Protein AF-A0A202DGW4-F1 (afdb_monomer_lite)

Sequence (295 aa):
MRSFLTKYISTAVLGILGIIMIVPKVAAHFHPLPPLKTYSKPAPVEQPRYQPSATRSQRTASARANQTDAPAEKPQRKLKPAKPKVFCGVVKFKETSIYNRAGKHLETVQPGAIVDIKSELKSKGRELSLCKITKLDGTTIDPVLIKTSAIQKIPGTLDEKTPEERKMMRKMGSIMAKIDTLEKNAYEQSLKTNPHSEEYLKAKRKHKAYWRKVYDLRGKRDSATGDAQMQYEDELRSMKGEDIEIGRAFDQATRKFEEWNKINGPEQSAEMASLKKELAELSYNLMYKKAINEG

Secondary structure (DSSP, 8-state):
-HHHHHHHHHHHHHHHHHHHHHTTSGGGGS-PPPP------PPP-----------------------------------PPPPP--EEEEE-STTEEEE-TT--EEEEEPTT-EEEEEEEEEETTEEEEEEEEE-TTS-EEEEEEEEGGGEEEEES-STTS-HHHHHHHHHHHHHHHHHHHHHHHHHHHHHHH-TTHHHHHHHHHHHHHHHHHHHHHHHHHHH--THHHHHHHHHHHHTTTHHHHHHHHHHHHHHHHHHHHHHHSPPPPHHHHHHHHHHHHHHHHHHHHHHHH--

pLDDT: mean 79.94, std 23.11, range [30.62, 98.25]

Radius of gyration: 29.16 Å; chains: 1; bounding box: 78×78×65 Å

Foldseek 3Di:
DVVVVVVVVVVVVVVVVVVVVPPCVVCVVDPPDPPDPPPDDPDPPDDDDDDDDDDDDDDDDDDDDDDDDDPPDDPPPPDDPDDPWWKKWWFAAQFWWKADPVRHTDGGAGFLWIWGFPDWDDDPNFIKTFTWTQGPVRDIDPGIITGPVRIDIATDGPVPDDPVLSVLRSVLSVLSHVLVVLVVVLVVVLCVPQPLNVLLVVLVVVLVVLVVLLVVLVVQLVPDDDPSVVVSVVVNVVCVPVNVVSVVSNVVSVCSSVVCCVPPGPDDPPSSVVSVVSSVVSVCCRHPVVVVVVD

Structure (mmCIF, N/CA/C/O backbone):
data_AF-A0A202DGW4-F1
#
_entry.id   AF-A0A202DGW4-F1
#
loop_
_atom_site.group_PDB
_atom_site.id
_atom_site.type_symbol
_atom_site.label_atom_id
_atom_site.label_alt_id
_atom_site.label_comp_id
_atom_site.label_asym_id
_atom_site.label_entity_id
_atom_site.label_seq_id
_atom_site.pdbx_PDB_ins_code
_atom_site.Cartn_x
_atom_site.Cartn_y
_atom_site.Cartn_z
_atom_site.occupancy
_atom_site.B_iso_or_equiv
_atom_site.auth_seq_id
_atom_site.auth_comp_id
_atom_site.auth_asym_id
_atom_site.auth_atom_id
_atom_site.pdbx_PDB_model_num
ATOM 1 N N . MET A 1 1 ? 22.468 34.114 32.632 1.00 51.06 1 MET A N 1
ATOM 2 C CA . MET A 1 1 ? 22.925 33.224 31.532 1.00 51.06 1 MET A CA 1
ATOM 3 C C . MET A 1 1 ? 22.460 31.766 31.644 1.00 51.06 1 MET A C 1
ATOM 5 O O . MET A 1 1 ? 22.286 31.141 30.609 1.00 51.06 1 MET A O 1
ATOM 9 N N . ARG A 1 2 ? 22.189 31.206 32.838 1.00 48.25 2 ARG A N 1
ATOM 10 C CA . ARG A 1 2 ? 21.764 29.793 32.979 1.00 48.25 2 ARG A CA 1
ATOM 11 C C . ARG A 1 2 ? 20.351 29.450 32.462 1.00 48.25 2 ARG A C 1
ATOM 13 O O . ARG A 1 2 ? 20.103 28.285 32.200 1.00 48.25 2 ARG A O 1
ATOM 20 N N . SER A 1 3 ? 19.451 30.420 32.260 1.00 52.56 3 SER A N 1
ATOM 21 C CA . SER A 1 3 ? 18.082 30.157 31.763 1.00 52.56 3 SER A CA 1
ATOM 22 C C . SER A 1 3 ? 17.948 30.116 30.234 1.00 52.56 3 SER A C 1
ATOM 24 O O . SER A 1 3 ? 16.945 29.624 29.722 1.00 52.56 3 SER A O 1
ATOM 26 N N . PHE A 1 4 ? 18.948 30.611 29.496 1.00 49.16 4 PHE A N 1
ATOM 27 C CA . PHE A 1 4 ? 18.938 30.587 28.030 1.00 49.16 4 PHE A CA 1
ATOM 28 C C . PHE A 1 4 ? 19.342 29.215 27.480 1.00 49.16 4 PHE A C 1
ATOM 30 O O . PHE A 1 4 ? 18.747 28.740 26.515 1.00 49.16 4 PHE A O 1
ATOM 37 N N . LEU A 1 5 ? 20.286 28.538 28.141 1.00 50.47 5 LEU A N 1
ATOM 38 C CA . LEU A 1 5 ? 20.786 27.233 27.706 1.00 50.47 5 LEU A CA 1
ATOM 39 C C . LEU A 1 5 ? 19.708 26.138 27.808 1.00 50.47 5 LEU A C 1
ATOM 41 O O . LEU A 1 5 ? 19.579 25.306 26.916 1.00 50.47 5 LEU A O 1
ATOM 45 N N . THR A 1 6 ? 18.868 26.179 28.845 1.00 55.78 6 THR A N 1
ATOM 46 C CA . THR A 1 6 ? 17.797 25.190 29.060 1.00 55.78 6 THR A CA 1
ATOM 47 C C . THR A 1 6 ? 16.672 25.308 28.034 1.00 55.78 6 THR A C 1
ATOM 49 O O . THR A 1 6 ? 16.121 24.295 27.607 1.00 55.78 6 THR A O 1
ATOM 52 N N . LYS A 1 7 ? 16.351 26.531 27.588 1.00 56.28 7 LYS A N 1
ATOM 53 C CA . LYS A 1 7 ? 15.353 26.743 26.529 1.00 56.28 7 LYS A CA 1
ATOM 54 C C . LYS A 1 7 ? 15.865 26.279 25.163 1.00 56.28 7 LYS A C 1
ATOM 56 O O . LYS A 1 7 ? 15.087 25.705 24.411 1.00 56.28 7 LYS A O 1
ATOM 61 N N . TYR A 1 8 ? 17.158 26.455 24.882 1.00 57.09 8 TYR A N 1
ATOM 62 C CA . TYR A 1 8 ? 17.761 26.068 23.601 1.00 57.09 8 TYR A CA 1
ATOM 63 C C . TYR A 1 8 ? 17.941 24.548 23.451 1.00 57.09 8 TYR A C 1
ATOM 65 O O . TYR A 1 8 ? 17.747 23.998 22.370 1.00 57.09 8 TYR A O 1
ATOM 73 N N . ILE A 1 9 ? 18.258 23.844 24.544 1.00 59.53 9 ILE A N 1
ATOM 74 C CA . ILE A 1 9 ? 18.381 22.378 24.525 1.00 59.53 9 ILE A CA 1
ATOM 75 C C . ILE A 1 9 ? 17.000 21.717 24.359 1.00 59.53 9 ILE A C 1
ATOM 77 O O . ILE A 1 9 ? 16.873 20.744 23.620 1.00 59.53 9 ILE A O 1
ATOM 81 N N . SER A 1 10 ? 15.945 22.273 24.969 1.00 51.69 10 SER A N 1
ATOM 82 C CA . SER A 1 10 ? 14.579 21.738 24.846 1.00 51.69 10 SER A CA 1
ATOM 83 C C . SER A 1 10 ? 14.034 21.818 23.410 1.00 51.69 10 SER A C 1
ATOM 85 O O . SER A 1 10 ? 13.474 20.847 22.897 1.00 51.69 10 SER A O 1
ATOM 87 N N . THR A 1 11 ? 14.261 22.934 22.708 1.00 54.03 11 THR A N 1
ATOM 88 C CA . THR A 1 11 ? 13.821 23.094 21.312 1.00 54.03 11 THR A CA 1
ATOM 89 C C . THR A 1 11 ? 14.651 22.266 20.328 1.00 54.03 11 THR A C 1
ATOM 91 O O . THR A 1 11 ? 14.088 21.708 19.386 1.00 54.03 11 THR A O 1
ATOM 94 N N . ALA A 1 12 ? 15.958 22.104 20.561 1.00 50.22 12 ALA A N 1
ATOM 95 C CA . ALA A 1 12 ? 16.819 21.285 19.706 1.00 50.22 12 ALA A CA 1
ATOM 96 C C . ALA A 1 12 ? 16.485 19.780 19.783 1.00 50.22 12 ALA A C 1
ATOM 98 O O . ALA A 1 12 ? 16.467 19.098 18.758 1.00 50.22 12 ALA A O 1
ATOM 99 N N . VAL A 1 13 ? 16.156 19.258 20.971 1.00 51.81 13 VAL A N 1
ATOM 100 C CA . VAL A 1 13 ? 15.806 17.835 21.147 1.00 51.81 13 VAL A CA 1
ATOM 101 C C . VAL A 1 13 ? 14.443 17.504 20.523 1.00 51.81 13 VAL A C 1
ATOM 103 O O . VAL A 1 13 ? 14.297 16.455 19.893 1.00 51.81 13 VAL A O 1
ATOM 106 N N . LEU A 1 14 ? 13.466 18.415 20.606 1.00 46.78 14 LEU A N 1
ATOM 107 C CA . LEU A 1 14 ? 12.166 18.246 19.941 1.00 46.78 14 LEU A CA 1
ATOM 108 C C . LEU A 1 14 ? 12.272 18.325 18.407 1.00 46.78 14 LEU A C 1
ATOM 110 O O . LEU A 1 14 ? 11.589 17.572 17.712 1.00 46.78 14 LEU A O 1
ATOM 114 N N . GLY A 1 15 ? 13.167 19.162 17.870 1.00 39.03 15 GLY A N 1
ATOM 115 C CA . GLY A 1 15 ? 13.419 19.249 16.426 1.00 39.03 15 GLY A CA 1
ATOM 116 C C . GLY A 1 15 ? 14.062 17.986 15.837 1.00 39.03 15 GLY A C 1
ATOM 117 O O . GLY A 1 15 ? 13.654 17.519 14.773 1.00 39.03 15 GLY A O 1
ATOM 118 N N . ILE A 1 16 ? 15.019 17.376 16.545 1.00 44.97 16 ILE A N 1
ATOM 119 C CA . ILE A 1 16 ? 15.740 16.183 16.064 1.00 44.97 16 ILE A CA 1
ATOM 120 C C . ILE A 1 16 ? 14.853 14.924 16.107 1.00 44.97 16 ILE A C 1
ATOM 122 O O . ILE A 1 16 ? 14.887 14.114 15.178 1.00 44.97 16 ILE A O 1
ATOM 126 N N . LEU A 1 17 ? 13.986 14.781 17.118 1.00 42.34 17 LEU A N 1
ATOM 127 C CA . LEU A 1 17 ? 13.005 13.685 17.180 1.00 42.34 17 LEU A CA 1
ATOM 128 C C . LEU A 1 17 ? 11.931 13.779 16.081 1.00 42.34 17 LEU A C 1
ATOM 130 O O . LEU A 1 17 ? 11.477 12.748 15.580 1.00 42.34 17 LEU A O 1
ATOM 134 N N . GLY A 1 18 ? 11.570 14.994 15.652 1.00 42.09 18 GLY A N 1
ATOM 135 C CA . GLY A 1 18 ? 10.661 15.211 14.522 1.00 42.09 18 GLY A CA 1
ATOM 136 C C . GLY A 1 18 ? 11.252 14.779 13.175 1.00 42.09 18 GLY A C 1
ATOM 137 O O . GLY A 1 18 ? 10.556 14.174 12.361 1.00 42.09 18 GLY A O 1
ATOM 138 N N . ILE A 1 19 ? 12.550 15.012 12.953 1.00 44.81 19 ILE A N 1
ATOM 139 C CA . ILE A 1 19 ? 13.220 14.695 11.679 1.00 44.81 19 ILE A CA 1
ATOM 140 C C . ILE A 1 19 ? 13.434 13.180 11.509 1.00 44.81 19 ILE A C 1
ATOM 142 O O . ILE A 1 19 ? 13.249 12.657 10.410 1.00 44.81 19 ILE A O 1
ATOM 146 N N . ILE A 1 20 ? 13.724 12.437 12.583 1.00 46.03 20 ILE A N 1
ATOM 147 C CA . ILE A 1 20 ? 13.952 10.978 12.509 1.00 46.03 20 ILE A CA 1
ATOM 148 C C . ILE A 1 20 ? 12.650 10.197 12.216 1.00 46.03 20 ILE A C 1
ATOM 150 O O . ILE A 1 20 ? 12.690 9.126 11.611 1.00 46.03 20 ILE A O 1
ATOM 154 N N . MET A 1 21 ? 11.476 10.743 12.552 1.00 45.25 21 MET A N 1
ATOM 155 C CA . MET A 1 21 ? 10.178 10.082 12.330 1.00 45.25 21 MET A CA 1
ATOM 156 C C . MET A 1 21 ? 9.566 10.317 10.935 1.00 45.25 21 MET A C 1
ATOM 158 O O . MET A 1 21 ? 8.645 9.592 10.549 1.00 45.25 21 MET A O 1
ATOM 162 N N . ILE A 1 22 ? 10.042 11.306 10.166 1.00 43.69 22 ILE A N 1
ATOM 163 C CA . ILE A 1 22 ? 9.430 11.686 8.874 1.00 43.69 22 ILE A CA 1
ATOM 164 C C . ILE A 1 22 ? 10.107 10.989 7.677 1.00 43.69 22 ILE A C 1
ATOM 166 O O . ILE A 1 22 ? 9.465 10.769 6.649 1.00 43.69 22 ILE A O 1
ATOM 170 N N . VAL A 1 23 ? 11.358 10.537 7.809 1.00 41.16 23 VAL A N 1
ATOM 171 C CA . VAL A 1 23 ? 12.140 10.017 6.671 1.00 41.16 23 VAL A CA 1
ATOM 172 C C . VAL A 1 23 ? 11.712 8.630 6.126 1.00 41.16 23 VAL A C 1
ATOM 174 O O . VAL A 1 23 ? 11.899 8.425 4.928 1.00 41.16 23 VAL A O 1
ATOM 177 N N . PRO A 1 24 ? 11.058 7.682 6.842 1.00 42.09 24 PRO A N 1
ATOM 178 C CA . PRO A 1 24 ? 10.733 6.392 6.220 1.00 42.09 24 PRO A CA 1
ATOM 179 C C . PRO A 1 24 ? 9.339 6.286 5.573 1.00 42.09 24 PRO A C 1
ATOM 181 O O . PRO A 1 24 ? 9.069 5.282 4.914 1.00 42.09 24 PRO A O 1
ATOM 184 N N . LYS A 1 25 ? 8.420 7.255 5.716 1.00 41.50 25 LYS A N 1
ATOM 185 C CA . LYS A 1 25 ? 7.020 7.027 5.285 1.00 41.50 25 LYS A CA 1
ATOM 186 C C . LYS A 1 25 ? 6.713 7.294 3.813 1.00 41.50 25 LYS A C 1
ATOM 188 O O . LYS A 1 25 ? 5.807 6.651 3.290 1.00 41.50 25 LYS A O 1
ATOM 193 N N . VAL A 1 26 ? 7.492 8.108 3.101 1.00 41.72 26 VAL A N 1
ATOM 194 C CA . VAL A 1 26 ? 7.320 8.230 1.636 1.00 41.72 26 VAL A CA 1
ATOM 195 C C . VAL A 1 26 ? 7.797 6.955 0.916 1.00 41.72 26 VAL A C 1
ATOM 197 O O . VAL A 1 26 ? 7.251 6.586 -0.122 1.00 41.72 26 VAL A O 1
ATOM 200 N N . ALA A 1 27 ? 8.702 6.180 1.531 1.00 37.78 27 ALA A N 1
ATOM 201 C CA . ALA A 1 27 ? 9.099 4.858 1.043 1.00 37.78 27 ALA A CA 1
ATOM 202 C C . ALA A 1 27 ? 8.004 3.780 1.210 1.00 37.78 27 ALA A C 1
ATOM 204 O O . ALA A 1 27 ? 8.068 2.747 0.553 1.00 37.78 27 ALA A O 1
ATOM 205 N N . ALA A 1 28 ? 6.960 4.004 2.022 1.00 39.22 28 ALA A N 1
ATOM 206 C CA . ALA A 1 28 ? 5.910 3.009 2.284 1.00 39.22 28 ALA A CA 1
ATOM 207 C C . ALA A 1 28 ? 4.855 2.880 1.161 1.00 39.22 28 ALA A C 1
ATOM 209 O O . ALA A 1 28 ? 4.035 1.959 1.181 1.00 39.22 28 ALA A O 1
ATOM 210 N N . HIS A 1 29 ? 4.873 3.766 0.160 1.00 37.81 29 HIS A N 1
ATOM 211 C CA . HIS A 1 29 ? 4.130 3.586 -1.098 1.00 37.81 29 HIS A CA 1
ATOM 212 C C . HIS A 1 29 ? 4.972 2.980 -2.222 1.00 37.81 29 HIS A C 1
ATOM 214 O O . HIS A 1 29 ? 4.462 2.712 -3.313 1.00 37.81 29 HIS A O 1
ATOM 220 N N . PHE A 1 30 ? 6.240 2.695 -1.945 1.00 39.94 30 PHE A N 1
ATOM 221 C CA . PHE A 1 30 ? 7.073 1.880 -2.800 1.00 39.94 30 PHE A CA 1
ATOM 222 C C . PHE A 1 30 ? 7.051 0.465 -2.240 1.00 39.94 30 PHE A C 1
ATOM 224 O O . PHE A 1 30 ? 7.462 0.215 -1.113 1.00 39.94 30 PHE A O 1
ATOM 231 N N . HIS A 1 31 ? 6.565 -0.490 -3.029 1.00 36.75 31 HIS A N 1
ATOM 232 C CA . HIS A 1 31 ? 7.002 -1.861 -2.815 1.00 36.75 31 HIS A CA 1
ATOM 233 C C . HIS A 1 31 ? 8.527 -1.834 -2.975 1.00 36.75 31 HIS A C 1
ATOM 235 O O . HIS A 1 31 ? 8.970 -1.501 -4.080 1.00 36.75 31 HIS A O 1
ATOM 241 N N . PRO A 1 32 ? 9.335 -2.112 -1.929 1.00 34.78 32 PRO A N 1
ATOM 242 C CA . PRO A 1 32 ? 10.752 -2.321 -2.150 1.00 34.78 32 PRO A CA 1
ATOM 243 C C . PRO A 1 32 ? 10.839 -3.444 -3.178 1.00 34.78 32 PRO A C 1
ATOM 245 O O . PRO A 1 32 ? 10.283 -4.529 -2.975 1.00 34.78 32 PRO A O 1
ATOM 248 N N . LEU A 1 33 ? 11.442 -3.146 -4.331 1.00 42.12 33 LEU A N 1
ATOM 249 C CA . LEU A 1 33 ? 11.778 -4.185 -5.290 1.00 42.12 33 LEU A CA 1
ATOM 250 C C . LEU A 1 33 ? 12.571 -5.236 -4.500 1.00 42.12 33 LEU A C 1
ATOM 252 O O . LEU A 1 33 ? 13.417 -4.848 -3.685 1.00 42.12 33 LEU A O 1
ATOM 256 N N . PRO A 1 34 ? 12.273 -6.539 -4.653 1.00 35.16 34 PRO A N 1
ATOM 257 C CA . PRO A 1 34 ? 13.043 -7.562 -3.964 1.00 35.16 34 PRO A CA 1
ATOM 258 C C . PRO A 1 34 ? 14.525 -7.296 -4.248 1.00 35.16 34 PRO A C 1
ATOM 260 O O . PRO A 1 34 ? 14.850 -6.998 -5.405 1.00 35.16 34 PRO A O 1
ATOM 263 N N . PRO A 1 35 ? 15.406 -7.347 -3.229 1.00 34.00 35 PRO A N 1
ATOM 264 C CA . PRO A 1 35 ? 16.821 -7.104 -3.441 1.00 34.00 35 PRO A CA 1
ATOM 265 C C . PRO A 1 35 ? 17.271 -8.003 -4.586 1.00 34.00 35 PRO A C 1
ATOM 267 O O . PRO A 1 35 ? 17.038 -9.217 -4.563 1.00 34.00 35 PRO A O 1
ATOM 270 N N . LEU A 1 36 ? 17.844 -7.394 -5.628 1.00 34.78 36 LEU A N 1
ATOM 271 C CA . LEU A 1 36 ? 18.515 -8.150 -6.671 1.00 34.78 36 LEU A CA 1
ATOM 272 C C . LEU A 1 36 ? 19.534 -9.012 -5.935 1.00 34.78 36 LEU A C 1
ATOM 274 O O . LEU A 1 36 ? 20.433 -8.474 -5.290 1.00 34.78 36 LEU A O 1
ATOM 278 N N . LYS A 1 37 ? 19.359 -10.339 -5.974 1.00 31.06 37 LYS A N 1
ATOM 279 C CA . LYS A 1 37 ? 20.429 -11.253 -5.586 1.00 31.06 37 LYS A CA 1
ATOM 280 C C . LYS A 1 37 ? 21.632 -10.804 -6.401 1.00 31.06 37 LYS A C 1
ATOM 282 O O . LYS A 1 37 ? 21.600 -10.886 -7.629 1.00 31.06 37 LYS A O 1
ATOM 287 N N . THR A 1 38 ? 22.629 -10.243 -5.730 1.00 30.62 38 THR A N 1
ATOM 288 C CA . THR A 1 38 ? 23.927 -9.989 -6.327 1.00 30.62 38 THR A CA 1
ATOM 289 C C . THR A 1 38 ? 24.394 -11.346 -6.824 1.00 30.62 38 THR A C 1
ATOM 291 O O . THR A 1 38 ? 24.672 -12.249 -6.039 1.00 30.62 38 THR A O 1
ATOM 294 N N . TYR A 1 39 ? 24.353 -11.541 -8.141 1.00 33.56 39 TYR A N 1
ATOM 295 C CA . TYR A 1 39 ? 24.979 -12.697 -8.752 1.00 33.56 39 TYR A CA 1
ATOM 296 C C . TYR A 1 39 ? 26.462 -12.561 -8.428 1.00 33.56 39 TYR A C 1
ATOM 298 O O . TYR A 1 39 ? 27.146 -11.699 -8.984 1.00 33.56 39 TYR A O 1
ATOM 306 N N . SER A 1 40 ? 26.936 -13.358 -7.466 1.00 32.25 40 SER A N 1
ATOM 307 C CA . SER A 1 40 ? 28.360 -13.588 -7.278 1.00 32.25 40 SER A CA 1
ATOM 308 C C . SER A 1 40 ? 28.924 -13.956 -8.639 1.00 32.25 40 SER A C 1
ATOM 310 O O . SER A 1 40 ? 28.449 -14.892 -9.284 1.00 32.25 40 SER A O 1
ATOM 312 N N . LYS A 1 41 ? 29.881 -13.147 -9.089 1.00 34.19 41 LYS A N 1
ATOM 313 C CA . LYS A 1 41 ? 30.663 -13.345 -10.305 1.00 34.19 41 LYS A CA 1
ATOM 314 C C . LYS A 1 41 ? 31.065 -14.830 -10.358 1.00 34.19 41 LYS A C 1
ATOM 316 O O . LYS A 1 41 ? 31.761 -15.258 -9.435 1.00 34.19 41 LYS A O 1
ATOM 321 N N . PRO A 1 42 ? 30.600 -15.634 -11.333 1.00 37.28 42 PRO A N 1
ATOM 322 C CA . PRO A 1 42 ? 31.090 -16.997 -11.450 1.00 37.28 42 PRO A CA 1
ATOM 323 C C . PRO A 1 42 ? 32.605 -16.919 -11.641 1.00 37.28 42 PRO A C 1
ATOM 325 O O . PRO A 1 42 ? 33.100 -16.080 -12.401 1.00 37.28 42 PRO A O 1
ATOM 328 N N . ALA A 1 43 ? 33.329 -17.731 -10.870 1.00 41.25 43 ALA A N 1
ATOM 329 C CA . ALA A 1 43 ? 34.767 -17.878 -11.019 1.00 41.25 43 ALA A CA 1
ATOM 330 C C . ALA A 1 43 ? 35.091 -18.190 -12.493 1.00 41.25 43 ALA A C 1
ATOM 332 O O . ALA A 1 43 ? 34.283 -18.844 -13.161 1.00 41.25 43 ALA A O 1
ATOM 333 N N . PRO A 1 44 ? 36.223 -17.693 -13.022 1.00 38.06 44 PRO A N 1
ATOM 334 C CA . PRO A 1 44 ? 36.618 -17.978 -14.393 1.00 38.06 44 PRO A CA 1
ATOM 335 C C . PRO A 1 44 ? 36.653 -19.494 -14.597 1.00 38.06 44 PRO A C 1
ATOM 337 O O . PRO A 1 44 ? 37.302 -20.216 -13.846 1.00 38.06 44 PRO A O 1
ATOM 340 N N . VAL A 1 45 ? 35.898 -19.964 -15.589 1.00 45.03 45 VAL A N 1
ATOM 341 C CA . VAL A 1 45 ? 35.898 -21.361 -16.018 1.00 45.03 45 VAL A CA 1
ATOM 342 C C . VAL A 1 45 ? 37.275 -21.637 -16.618 1.00 45.03 45 VAL A C 1
ATOM 344 O O . VAL A 1 45 ? 37.563 -21.222 -17.740 1.00 45.03 45 VAL A O 1
ATOM 347 N N . GLU A 1 46 ? 38.143 -22.290 -15.848 1.00 37.66 46 GLU A N 1
ATOM 348 C CA . GLU A 1 46 ? 39.363 -22.905 -16.365 1.00 37.66 46 GLU A CA 1
ATOM 349 C C . GLU A 1 46 ? 38.969 -23.984 -17.378 1.00 37.66 46 GLU A C 1
ATOM 351 O O . GLU A 1 46 ? 38.264 -24.944 -17.064 1.00 37.66 46 GLU A O 1
ATOM 356 N N . GLN A 1 47 ? 39.402 -23.801 -18.624 1.00 40.66 47 GLN A N 1
ATOM 357 C CA . GLN A 1 47 ? 39.303 -24.825 -19.656 1.00 40.66 47 GLN A CA 1
ATOM 358 C C . GLN A 1 47 ? 40.163 -26.037 -19.254 1.00 40.66 47 GLN A C 1
ATOM 360 O O . GLN A 1 47 ? 41.321 -25.849 -18.869 1.00 40.66 47 GLN A O 1
ATOM 365 N N . PRO A 1 48 ? 39.662 -27.280 -19.374 1.00 37.31 48 PRO A N 1
ATOM 366 C CA . PRO A 1 48 ? 40.458 -28.459 -19.075 1.00 37.31 48 PRO A CA 1
ATOM 367 C C . PRO A 1 48 ? 41.556 -28.626 -20.130 1.00 37.31 48 PRO A C 1
ATOM 369 O O . PRO A 1 48 ? 41.308 -28.985 -21.282 1.00 37.31 48 PRO A O 1
ATOM 372 N N . ARG A 1 49 ? 42.799 -28.367 -19.719 1.00 35.94 49 ARG A N 1
ATOM 373 C CA . ARG A 1 49 ? 44.002 -28.722 -20.471 1.00 35.94 49 ARG A CA 1
ATOM 374 C C . ARG A 1 49 ? 44.240 -30.221 -20.283 1.00 35.94 49 ARG A C 1
ATOM 376 O O . ARG A 1 49 ? 44.512 -30.673 -19.175 1.00 35.94 49 ARG A O 1
ATOM 383 N N . TYR A 1 50 ? 44.122 -30.986 -21.362 1.00 36.16 50 TYR A N 1
ATOM 384 C CA . TYR A 1 50 ? 44.514 -32.394 -21.416 1.00 36.16 50 TYR A CA 1
ATOM 385 C C . TYR A 1 50 ? 45.998 -32.545 -21.028 1.00 36.16 50 TYR A C 1
ATOM 387 O O . TYR A 1 50 ? 46.860 -31.925 -21.654 1.00 36.16 50 TYR A O 1
ATOM 395 N N . GLN A 1 51 ? 46.305 -33.393 -20.042 1.00 39.72 51 GLN A N 1
ATOM 396 C CA . GLN A 1 51 ? 47.636 -33.979 -19.861 1.00 39.72 51 GLN A CA 1
ATOM 397 C C . GLN A 1 51 ? 47.523 -35.481 -19.554 1.00 39.72 51 GLN A C 1
ATOM 399 O O . GLN A 1 51 ? 46.633 -35.878 -18.799 1.00 39.72 51 GLN A O 1
ATOM 404 N N . PRO A 1 52 ? 48.390 -36.321 -20.150 1.00 44.06 52 PRO A N 1
ATOM 405 C CA . PRO A 1 52 ? 48.350 -37.765 -19.990 1.00 44.06 52 PRO A CA 1
ATOM 406 C C . PRO A 1 52 ? 49.051 -38.243 -18.711 1.00 44.06 52 PRO A C 1
ATOM 408 O O . PRO A 1 52 ? 49.974 -37.623 -18.186 1.00 44.06 52 PRO A O 1
ATOM 411 N N . SER A 1 53 ? 48.578 -39.395 -18.251 1.00 41.12 53 SER A N 1
ATOM 412 C CA . SER A 1 53 ? 48.950 -40.131 -17.048 1.00 41.12 53 SER A CA 1
ATOM 413 C C . SER A 1 53 ? 50.427 -40.536 -16.990 1.00 41.12 53 SER A C 1
ATOM 415 O O . SER A 1 53 ? 50.950 -41.119 -17.938 1.00 41.12 53 SER A O 1
ATOM 417 N N . ALA A 1 54 ? 51.049 -40.374 -15.818 1.00 39.22 54 ALA A N 1
ATOM 418 C CA . ALA A 1 54 ? 52.227 -41.138 -15.419 1.00 39.22 54 ALA A CA 1
ATOM 419 C C . ALA A 1 54 ? 52.130 -41.557 -13.941 1.00 39.22 54 ALA A C 1
ATOM 421 O O . ALA A 1 54 ? 51.998 -40.747 -13.027 1.00 39.22 54 ALA A O 1
ATOM 422 N N . THR A 1 55 ? 52.184 -42.869 -13.752 1.00 44.44 55 THR A N 1
ATOM 423 C CA . THR A 1 55 ? 52.222 -43.644 -12.512 1.00 44.44 55 THR A CA 1
ATOM 424 C C . THR A 1 55 ? 53.505 -43.390 -11.713 1.00 44.44 55 THR A C 1
ATOM 426 O O . THR A 1 55 ? 54.577 -43.590 -12.277 1.00 44.44 55 THR A O 1
ATOM 429 N N . ARG A 1 56 ? 53.439 -43.127 -10.393 1.00 40.53 56 ARG A N 1
ATOM 430 C CA . ARG A 1 56 ? 54.361 -43.761 -9.419 1.00 40.53 56 ARG A CA 1
ATOM 431 C C . ARG A 1 56 ? 53.931 -43.619 -7.952 1.00 40.53 56 ARG A C 1
ATOM 433 O O . ARG A 1 56 ? 53.659 -42.540 -7.450 1.00 40.53 56 ARG A O 1
ATOM 440 N N . SER A 1 57 ? 53.942 -44.779 -7.306 1.00 44.69 57 SER A N 1
ATOM 441 C CA . SER A 1 57 ? 53.796 -45.108 -5.886 1.00 44.69 57 SER A CA 1
ATOM 442 C C . SER A 1 57 ? 54.811 -44.413 -4.962 1.00 44.69 57 SER A C 1
ATOM 444 O O . SER A 1 57 ? 55.980 -44.346 -5.335 1.00 44.69 57 SER A O 1
ATOM 446 N N . GLN A 1 58 ? 54.413 -44.043 -3.734 1.00 43.72 58 GLN A N 1
ATOM 447 C CA . GLN A 1 58 ? 55.033 -44.575 -2.506 1.00 43.72 58 GLN A CA 1
ATOM 448 C C . GLN A 1 58 ? 54.291 -44.183 -1.214 1.00 43.72 58 GLN A C 1
ATOM 450 O O . GLN A 1 58 ? 53.852 -43.055 -1.017 1.00 43.72 58 GLN A O 1
ATOM 455 N N . ARG A 1 59 ? 54.177 -45.190 -0.339 1.00 46.88 59 ARG A N 1
ATOM 456 C CA . ARG A 1 59 ? 53.725 -45.160 1.058 1.00 46.88 59 ARG A CA 1
ATOM 457 C C . ARG A 1 59 ? 54.694 -44.371 1.946 1.00 46.88 59 ARG A C 1
ATOM 459 O O . ARG A 1 59 ? 55.892 -44.597 1.835 1.00 46.88 59 ARG A O 1
ATOM 466 N N . THR A 1 60 ? 54.163 -43.730 2.986 1.00 45.28 60 THR A N 1
ATOM 467 C CA . THR A 1 60 ? 54.675 -43.897 4.360 1.00 45.28 60 THR A CA 1
ATOM 468 C C . THR A 1 60 ? 53.556 -43.694 5.375 1.00 45.28 60 THR A C 1
ATOM 470 O O . THR A 1 60 ? 52.797 -42.731 5.333 1.00 45.28 60 THR A O 1
ATOM 473 N N . ALA A 1 61 ? 53.450 -44.668 6.275 1.00 48.16 61 ALA A N 1
ATOM 474 C CA . ALA A 1 61 ? 52.583 -44.660 7.435 1.00 48.16 61 ALA A CA 1
ATOM 475 C C . ALA A 1 61 ? 53.119 -43.708 8.513 1.00 48.16 61 ALA A C 1
ATOM 477 O O . ALA A 1 61 ? 54.327 -43.603 8.720 1.00 48.16 61 ALA A O 1
ATOM 478 N N . SER A 1 62 ? 52.216 -43.087 9.263 1.00 51.59 62 SER A N 1
ATOM 479 C CA . SER A 1 62 ? 52.484 -42.659 10.634 1.00 51.59 62 SER A CA 1
ATOM 480 C C . SER A 1 62 ? 51.184 -42.697 11.418 1.00 51.59 62 SER A C 1
ATOM 482 O O . SER A 1 62 ? 50.266 -41.910 11.203 1.00 51.59 62 SER A O 1
ATOM 484 N N . ALA A 1 63 ? 51.123 -43.689 12.300 1.00 51.62 63 ALA A N 1
ATOM 485 C CA . ALA A 1 63 ? 50.129 -43.828 13.339 1.00 51.62 63 ALA A CA 1
ATOM 486 C C . ALA A 1 63 ? 50.232 -42.644 14.308 1.00 51.62 63 ALA A C 1
ATOM 488 O O . ALA A 1 63 ? 51.324 -42.309 14.770 1.00 51.62 63 ALA A O 1
ATOM 489 N N . ARG A 1 64 ? 49.092 -42.048 14.667 1.00 45.69 64 ARG A N 1
ATOM 490 C CA . ARG A 1 64 ? 48.999 -41.224 15.871 1.00 45.69 64 ARG A CA 1
ATOM 491 C C . ARG A 1 64 ? 47.643 -41.404 16.549 1.00 45.69 64 ARG A C 1
ATOM 493 O O . ARG A 1 64 ? 46.615 -40.994 16.031 1.00 45.69 64 ARG A O 1
ATOM 500 N N . ALA A 1 65 ? 47.738 -42.101 17.678 1.00 48.44 65 ALA A N 1
ATOM 501 C CA . ALA A 1 65 ? 46.951 -42.058 18.904 1.00 48.44 65 ALA A CA 1
ATOM 502 C C . ALA A 1 65 ? 45.528 -41.470 18.862 1.00 48.44 65 ALA A C 1
ATOM 504 O O . ALA A 1 65 ? 45.320 -40.272 18.686 1.00 48.44 65 ALA A O 1
ATOM 505 N N . ASN A 1 66 ? 44.584 -42.354 19.189 1.00 48.75 66 ASN A N 1
ATOM 506 C CA . ASN A 1 66 ? 43.257 -42.058 19.707 1.00 48.75 66 ASN A CA 1
ATOM 507 C C . ASN A 1 66 ? 43.316 -41.092 20.901 1.00 48.75 66 ASN A C 1
ATOM 509 O O . ASN A 1 66 ? 43.934 -41.405 21.919 1.00 48.75 66 ASN A O 1
ATOM 513 N N . GLN A 1 67 ? 42.573 -39.992 20.816 1.00 46.19 67 GLN A N 1
ATOM 514 C CA . GLN A 1 67 ? 42.040 -39.300 21.985 1.00 46.19 67 GLN A CA 1
ATOM 515 C C . GLN A 1 67 ? 40.600 -38.902 21.658 1.00 46.19 67 GLN A C 1
ATOM 517 O O . GLN A 1 67 ? 40.328 -37.953 20.927 1.00 46.19 67 GLN A O 1
ATOM 522 N N . THR A 1 68 ? 39.674 -39.751 22.098 1.00 42.25 68 THR A N 1
ATOM 523 C CA . THR A 1 68 ? 38.232 -39.553 21.980 1.00 42.25 68 THR A CA 1
ATOM 524 C C . THR A 1 68 ? 37.769 -38.835 23.238 1.00 42.25 68 THR A C 1
ATOM 526 O O . THR A 1 68 ? 37.327 -39.469 24.191 1.00 42.25 68 THR A O 1
ATOM 529 N N . ASP A 1 69 ? 37.897 -37.511 23.250 1.00 48.03 69 ASP A N 1
ATOM 530 C CA . ASP A 1 69 ? 37.207 -36.684 24.234 1.00 48.03 69 ASP A CA 1
ATOM 531 C C . ASP A 1 69 ? 35.749 -36.549 23.793 1.00 48.03 69 ASP A C 1
ATOM 533 O O . ASP A 1 69 ? 35.417 -35.861 22.824 1.00 48.03 69 ASP A O 1
ATOM 537 N N . ALA A 1 70 ? 34.874 -37.280 24.484 1.00 54.56 70 ALA A N 1
ATOM 538 C CA . ALA A 1 70 ? 33.433 -37.180 24.331 1.00 54.56 70 ALA A CA 1
ATOM 539 C C . ALA A 1 70 ? 32.982 -35.740 24.657 1.00 54.56 70 ALA A C 1
ATOM 541 O O . ALA A 1 70 ? 33.203 -35.272 25.778 1.00 54.56 70 ALA A O 1
ATOM 542 N N . PRO A 1 71 ? 32.335 -35.016 23.726 1.00 55.09 71 PRO A N 1
ATOM 543 C CA . PRO A 1 71 ? 31.773 -33.711 24.028 1.00 55.09 71 PRO A CA 1
ATOM 544 C C . PRO A 1 71 ? 30.635 -33.889 25.031 1.00 55.09 71 PRO A C 1
ATOM 546 O O . PRO A 1 71 ? 29.647 -34.558 24.734 1.00 55.09 71 PRO A O 1
ATOM 549 N N . ALA A 1 72 ? 30.767 -33.276 26.208 1.00 56.91 72 ALA A N 1
ATOM 550 C CA . ALA A 1 72 ? 29.685 -33.167 27.175 1.00 56.91 72 ALA A CA 1
ATOM 551 C C . ALA A 1 72 ? 28.447 -32.574 26.483 1.00 56.91 72 ALA A C 1
ATOM 553 O O . ALA A 1 72 ? 28.421 -31.404 26.082 1.00 56.91 72 ALA A O 1
ATOM 554 N N . GLU A 1 73 ? 27.439 -33.423 26.300 1.00 50.41 73 GLU A N 1
ATOM 555 C CA . GLU A 1 73 ? 26.184 -33.109 25.641 1.00 50.41 73 GLU A CA 1
ATOM 556 C C . GLU A 1 73 ? 25.464 -32.038 26.470 1.00 50.41 73 GLU A C 1
ATOM 558 O O . GLU A 1 73 ? 24.947 -32.292 27.559 1.00 50.41 73 GLU A O 1
ATOM 563 N N . LYS A 1 74 ? 25.499 -30.785 25.992 1.00 55.25 74 LYS A N 1
ATOM 564 C CA . LYS A 1 74 ? 24.776 -29.681 26.630 1.00 55.25 74 LYS A CA 1
ATOM 565 C C . LYS A 1 74 ? 23.303 -30.086 26.731 1.00 55.25 74 LYS A C 1
ATOM 567 O O . LYS A 1 74 ? 22.731 -30.446 25.700 1.00 55.25 74 LYS A O 1
ATOM 572 N N . PRO A 1 75 ? 22.668 -29.990 27.914 1.00 51.53 75 PRO A N 1
ATOM 573 C CA . PRO A 1 75 ? 21.274 -30.366 28.078 1.00 51.53 75 PRO A CA 1
ATOM 574 C C . PRO A 1 75 ? 20.430 -29.588 27.070 1.00 51.53 75 PRO A C 1
ATOM 576 O O . PRO A 1 75 ? 20.318 -28.360 27.145 1.00 51.53 75 PRO A O 1
ATOM 579 N N . GLN A 1 76 ? 19.867 -30.308 26.095 1.00 49.44 76 GLN A N 1
ATOM 580 C CA . GLN A 1 76 ? 18.926 -29.758 25.132 1.00 49.44 76 GLN A CA 1
ATOM 581 C C . GLN A 1 76 ? 17.706 -29.275 25.912 1.00 49.44 76 GLN A C 1
ATOM 583 O O . GLN A 1 76 ? 16.809 -30.035 26.281 1.00 49.44 76 GLN A O 1
ATOM 588 N N . ARG A 1 77 ? 17.709 -27.976 26.214 1.00 50.62 77 ARG A N 1
ATOM 589 C CA . ARG A 1 77 ? 16.600 -27.261 26.829 1.00 50.62 77 ARG A CA 1
ATOM 590 C C . ARG A 1 77 ? 15.408 -27.451 25.897 1.00 50.62 77 ARG A C 1
ATOM 592 O O . ARG A 1 77 ? 15.369 -26.844 24.830 1.00 50.62 77 ARG A O 1
ATOM 599 N N . LYS A 1 78 ? 14.474 -28.334 26.272 1.00 46.31 78 LYS A N 1
ATOM 600 C CA . LYS A 1 78 ? 13.222 -28.573 25.544 1.00 46.31 78 LYS A CA 1
ATOM 601 C C . LYS A 1 78 ? 12.488 -27.236 25.429 1.00 46.31 78 LYS A C 1
ATOM 603 O O . LYS A 1 78 ? 11.816 -26.804 26.364 1.00 46.31 78 LYS A O 1
ATOM 608 N N . LEU A 1 79 ? 12.687 -26.541 24.310 1.00 45.12 79 LEU A N 1
ATOM 609 C CA . LEU A 1 79 ? 11.977 -25.315 23.982 1.00 45.12 79 LEU A CA 1
ATOM 610 C C . LEU A 1 79 ? 10.508 -25.707 23.848 1.00 45.12 79 LEU A C 1
ATOM 612 O O . LEU A 1 79 ? 10.142 -26.445 22.934 1.00 45.12 79 LEU A O 1
ATOM 616 N N . LYS A 1 80 ? 9.670 -25.265 24.796 1.00 53.09 80 LYS A N 1
ATOM 617 C CA . LYS A 1 80 ? 8.216 -25.393 24.656 1.00 53.09 80 LYS A CA 1
ATOM 618 C C . LYS A 1 80 ? 7.832 -24.805 23.289 1.00 53.09 80 LYS A C 1
ATOM 620 O O . LYS A 1 80 ? 8.295 -23.704 22.980 1.00 53.09 80 LYS A O 1
ATOM 625 N N . PRO A 1 81 ? 7.022 -25.506 22.477 1.00 50.62 81 PRO A N 1
ATOM 626 C CA . PRO A 1 81 ? 6.618 -24.999 21.175 1.00 50.62 81 PRO A CA 1
ATOM 627 C C . PRO A 1 81 ? 5.936 -23.642 21.360 1.00 50.62 81 PRO A C 1
ATOM 629 O O . PRO A 1 81 ? 5.005 -23.501 22.158 1.00 50.62 81 PRO A O 1
ATOM 632 N N . ALA A 1 82 ? 6.446 -22.627 20.663 1.00 53.19 82 ALA A N 1
ATOM 633 C CA . ALA A 1 82 ? 5.860 -21.298 20.682 1.00 53.19 82 ALA A CA 1
ATOM 634 C C . ALA A 1 82 ? 4.425 -21.396 20.151 1.00 53.19 82 ALA A C 1
ATOM 636 O O . ALA A 1 82 ? 4.205 -21.895 19.045 1.00 53.19 82 ALA A O 1
ATOM 637 N N . LYS A 1 83 ? 3.446 -20.943 20.943 1.00 62.41 83 LYS A N 1
ATOM 638 C CA . LYS A 1 83 ? 2.051 -20.875 20.495 1.00 62.41 83 LYS A CA 1
ATOM 639 C C . LYS A 1 83 ? 1.986 -20.055 19.195 1.00 62.41 83 LYS A C 1
ATOM 641 O O . LYS A 1 83 ? 2.692 -19.044 19.097 1.00 62.41 83 LYS A O 1
ATOM 646 N N . PRO A 1 84 ? 1.176 -20.465 18.202 1.00 68.12 84 PRO A N 1
ATOM 647 C CA . PRO A 1 84 ? 1.026 -19.699 16.972 1.00 68.12 84 PRO A CA 1
ATOM 648 C C . PRO A 1 84 ? 0.581 -18.275 17.318 1.00 68.12 84 PRO A C 1
ATOM 650 O O . PRO A 1 84 ? -0.320 -18.080 18.133 1.00 68.12 84 PRO A O 1
ATOM 653 N N . LYS A 1 85 ? 1.246 -17.270 16.738 1.00 79.69 85 LYS A N 1
ATOM 654 C CA . LYS A 1 85 ? 0.889 -15.865 16.960 1.00 79.69 85 LYS A CA 1
ATOM 655 C C . LYS A 1 85 ? -0.452 -15.596 16.286 1.00 79.69 85 LYS A C 1
ATOM 657 O O . LYS A 1 85 ? -0.517 -15.539 15.060 1.00 79.69 85 LYS A O 1
ATOM 662 N N . VAL A 1 86 ? -1.499 -15.447 17.088 1.00 89.44 86 VAL A N 1
ATOM 663 C CA . VAL A 1 86 ? -2.831 -15.071 16.612 1.00 89.44 86 VAL A CA 1
ATOM 664 C C . VAL A 1 86 ? -2.941 -13.549 16.586 1.00 89.44 86 VAL A C 1
ATOM 666 O O . VAL A 1 86 ? -2.459 -12.865 17.494 1.00 89.44 86 VAL A O 1
ATOM 669 N N . PHE A 1 87 ? -3.542 -13.025 15.521 1.00 94.12 87 PHE A N 1
ATOM 670 C CA . PHE A 1 87 ? -3.737 -11.596 15.323 1.00 94.12 87 PHE A CA 1
ATOM 671 C C . PHE A 1 87 ? -5.188 -11.308 14.959 1.00 94.12 87 PHE A C 1
ATOM 673 O O . PHE A 1 87 ? -5.771 -11.959 14.094 1.00 94.12 87 PHE A O 1
ATOM 680 N N . CYS A 1 88 ? -5.722 -10.244 15.535 1.00 95.81 88 CYS A N 1
ATOM 681 C CA . CYS A 1 88 ? -6.867 -9.535 15.004 1.00 95.81 88 CYS A CA 1
ATOM 682 C C . CYS A 1 88 ? -6.370 -8.250 14.332 1.00 95.81 88 CYS A C 1
ATOM 684 O O . CYS A 1 88 ? -5.168 -7.975 14.243 1.00 95.81 88 CYS A O 1
ATOM 686 N N . GLY A 1 89 ? -7.273 -7.442 13.802 1.00 96.62 89 GLY A N 1
ATOM 687 C CA . GLY A 1 89 ? -6.878 -6.175 13.222 1.00 96.62 89 GLY A CA 1
ATOM 688 C C . GLY A 1 89 ? -8.040 -5.280 12.869 1.00 96.62 89 GLY A C 1
ATOM 689 O O . GLY A 1 89 ? -9.203 -5.585 13.128 1.00 96.62 89 GLY A O 1
ATOM 690 N N . VAL A 1 90 ? -7.702 -4.161 12.245 1.00 97.50 90 VAL A N 1
ATOM 691 C CA . VAL A 1 90 ? -8.679 -3.202 11.736 1.00 97.50 90 VAL A CA 1
ATOM 692 C C . VAL A 1 90 ? -8.343 -2.781 10.311 1.00 97.50 90 VAL A C 1
ATOM 694 O O . VAL A 1 90 ? -7.171 -2.653 9.947 1.00 97.50 90 VAL A O 1
ATOM 697 N N . VAL A 1 91 ? -9.376 -2.570 9.499 1.00 97.88 91 VAL A N 1
ATOM 698 C CA . VAL A 1 91 ? -9.256 -2.045 8.135 1.00 97.88 91 VAL A CA 1
ATOM 699 C C . VAL A 1 91 ? -8.848 -0.567 8.162 1.00 97.88 91 VAL A C 1
ATOM 701 O O . VAL A 1 91 ? -9.474 0.240 8.850 1.00 97.88 91 VAL A O 1
ATOM 704 N N . LYS A 1 92 ? -7.801 -0.217 7.401 1.00 96.31 92 LYS A N 1
ATOM 705 C CA . LYS A 1 92 ? -7.164 1.116 7.413 1.00 96.31 92 LYS A CA 1
ATOM 706 C C . LYS A 1 92 ? -7.667 2.080 6.343 1.00 96.31 92 LYS A C 1
ATOM 708 O O . LYS A 1 92 ? -7.664 3.282 6.573 1.00 96.31 92 LYS A O 1
ATOM 713 N N . PHE A 1 93 ? -8.025 1.580 5.162 1.00 94.25 93 PHE A N 1
ATOM 714 C CA . PHE A 1 93 ? -8.263 2.415 3.980 1.00 94.25 93 PHE A CA 1
ATOM 715 C C . PHE A 1 93 ? -9.746 2.473 3.613 1.00 94.25 93 PHE A C 1
ATOM 717 O O . PHE A 1 93 ? -10.464 1.489 3.796 1.00 94.25 93 PHE A O 1
ATOM 724 N N . LYS A 1 94 ? -10.180 3.610 3.045 1.00 90.31 94 LYS A N 1
ATOM 725 C CA . LYS A 1 94 ? -11.573 3.847 2.618 1.00 90.31 94 LYS A CA 1
ATOM 726 C C . LYS A 1 94 ? -12.080 2.839 1.585 1.00 90.31 94 LYS A C 1
ATOM 728 O O . LYS A 1 94 ? -13.224 2.413 1.659 1.00 90.31 94 LYS A O 1
ATOM 733 N N . GLU A 1 95 ? -11.215 2.442 0.657 1.00 88.19 95 GLU A N 1
ATOM 734 C CA . GLU A 1 95 ? -11.563 1.601 -0.492 1.00 88.19 95 GLU A CA 1
ATOM 735 C C . GLU A 1 95 ? -10.911 0.220 -0.384 1.00 88.19 95 GLU A C 1
ATOM 737 O O . GLU A 1 95 ? -10.139 -0.215 -1.242 1.00 88.19 95 GLU A O 1
ATOM 742 N N . THR A 1 96 ? -11.166 -0.477 0.724 1.00 95.75 96 THR A N 1
ATOM 743 C CA . THR A 1 96 ? -10.584 -1.803 0.928 1.00 95.75 96 THR A CA 1
ATOM 744 C C . THR A 1 96 ? -11.480 -2.887 0.339 1.00 95.75 96 THR A C 1
ATOM 746 O O . THR A 1 96 ? -12.437 -3.325 0.972 1.00 95.75 96 THR A O 1
ATOM 749 N N . SER A 1 97 ? -11.157 -3.346 -0.869 1.00 96.88 97 SER A N 1
ATOM 750 C CA . SER A 1 97 ? -11.853 -4.474 -1.497 1.00 96.88 97 SER A CA 1
ATOM 751 C C . SER A 1 97 ? -11.607 -5.792 -0.762 1.00 96.88 97 SER A C 1
ATOM 753 O O . SER A 1 97 ? -10.461 -6.122 -0.425 1.00 96.88 97 SER A O 1
AT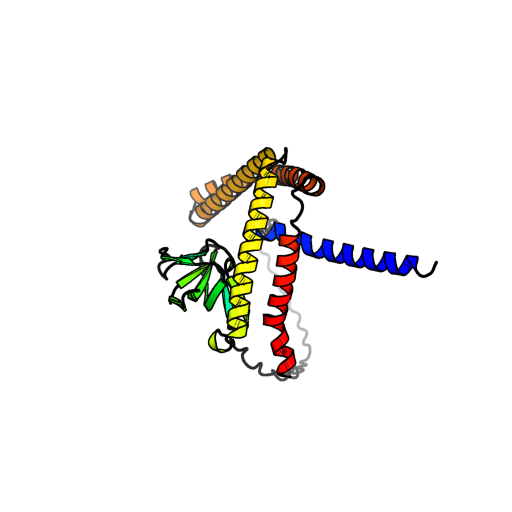OM 755 N N . ILE A 1 98 ? -12.671 -6.577 -0.616 1.00 96.88 98 ILE A N 1
ATOM 756 C CA . ILE A 1 98 ? -12.633 -7.951 -0.117 1.00 96.88 98 ILE A CA 1
ATOM 757 C C . ILE A 1 98 ? -13.063 -8.937 -1.199 1.00 96.88 98 ILE A C 1
ATOM 759 O O . ILE A 1 98 ? -13.850 -8.625 -2.095 1.00 96.88 98 ILE A O 1
ATOM 763 N N . TYR A 1 99 ? -12.518 -10.144 -1.121 1.00 96.44 99 TYR A N 1
ATOM 764 C CA . TYR A 1 99 ? -12.675 -11.181 -2.133 1.00 96.44 99 TYR A CA 1
ATOM 765 C C . TYR A 1 99 ? -13.108 -12.488 -1.473 1.00 96.44 99 TYR A C 1
ATOM 767 O O . TYR A 1 99 ? -12.816 -12.729 -0.303 1.00 96.44 99 TYR A O 1
ATOM 775 N N . ASN A 1 100 ? -13.782 -13.365 -2.208 1.00 96.06 100 ASN A N 1
ATOM 776 C CA . ASN A 1 100 ? -14.017 -14.730 -1.740 1.00 96.06 100 ASN A CA 1
ATOM 777 C C . ASN A 1 100 ? -12.747 -15.590 -1.904 1.00 96.06 100 ASN A C 1
ATOM 779 O O . ASN A 1 100 ? -11.737 -15.143 -2.448 1.00 96.06 100 ASN A O 1
ATOM 783 N N . ARG A 1 101 ? -12.800 -16.861 -1.484 1.00 93.44 101 ARG A N 1
ATOM 784 C CA . ARG A 1 101 ? -11.672 -17.803 -1.642 1.00 93.44 101 ARG A CA 1
ATOM 785 C C . ARG A 1 101 ? -11.265 -18.055 -3.097 1.00 93.44 101 ARG A C 1
ATOM 787 O O . ARG A 1 101 ? -10.102 -18.343 -3.348 1.00 93.44 101 ARG A O 1
ATOM 794 N N . ALA A 1 102 ? -12.196 -17.916 -4.040 1.00 92.31 102 ALA A N 1
ATOM 795 C CA . ALA A 1 102 ? -11.922 -18.028 -5.471 1.00 92.31 102 ALA A CA 1
ATOM 796 C C . ALA A 1 102 ? -11.292 -16.750 -6.067 1.00 92.31 102 ALA A C 1
ATOM 798 O O . ALA A 1 102 ? -11.009 -16.703 -7.259 1.00 92.31 102 ALA A O 1
ATOM 799 N N . GLY A 1 103 ? -11.087 -15.698 -5.264 1.00 90.88 103 GLY A N 1
ATOM 800 C CA . GLY A 1 103 ? -10.549 -14.416 -5.719 1.00 90.88 103 GLY A CA 1
ATOM 801 C C . GLY A 1 103 ? -11.569 -13.516 -6.423 1.00 90.88 103 GLY A C 1
ATOM 802 O O . GLY A 1 103 ? -11.189 -12.466 -6.939 1.00 90.88 103 GLY A O 1
ATOM 803 N N . LYS A 1 104 ? -12.859 -13.879 -6.433 1.00 95.38 104 LYS A N 1
ATOM 804 C CA . LYS A 1 104 ? -13.934 -13.016 -6.936 1.00 95.38 104 LYS A CA 1
ATOM 805 C C . LYS A 1 104 ? -14.164 -11.878 -5.948 1.00 95.38 104 LYS A C 1
ATOM 807 O O . LYS A 1 104 ? -14.308 -12.121 -4.750 1.00 95.38 104 LYS A O 1
ATOM 812 N N . HIS A 1 105 ? -14.210 -10.652 -6.460 1.00 96.31 105 HIS A N 1
ATOM 813 C CA . HIS A 1 105 ? -14.568 -9.476 -5.674 1.00 96.31 105 HIS A CA 1
ATOM 814 C C . HIS A 1 105 ? -15.963 -9.650 -5.068 1.00 96.31 105 HIS A C 1
ATOM 816 O O . HIS A 1 105 ? -16.898 -10.030 -5.775 1.00 96.31 105 HIS A O 1
ATOM 822 N N . LEU A 1 106 ? -16.087 -9.381 -3.771 1.00 95.69 106 LEU A N 1
ATOM 823 C CA . LEU A 1 106 ? -17.367 -9.381 -3.071 1.00 95.69 106 LEU A CA 1
ATOM 824 C C . LEU A 1 106 ? -17.880 -7.949 -2.960 1.00 95.69 106 LEU A C 1
ATOM 826 O O . LEU A 1 106 ? -18.859 -7.590 -3.603 1.00 95.69 106 LEU A O 1
ATOM 830 N N . GLU A 1 107 ? -17.176 -7.119 -2.199 1.00 96.38 107 GLU A N 1
ATOM 831 C CA . GLU A 1 107 ? -17.559 -5.737 -1.917 1.00 96.38 107 GLU A CA 1
ATOM 832 C C . GLU A 1 107 ? -16.363 -4.941 -1.371 1.00 96.38 107 GLU A C 1
ATOM 834 O O . GLU A 1 107 ? -15.261 -5.471 -1.189 1.00 96.38 107 GLU A O 1
ATOM 839 N N . THR A 1 108 ? -16.604 -3.669 -1.063 1.00 96.69 108 THR A N 1
ATOM 840 C CA . THR A 1 108 ? -15.650 -2.785 -0.391 1.00 96.69 108 THR A CA 1
ATOM 841 C C . THR A 1 108 ? -16.029 -2.634 1.078 1.00 96.69 108 THR A C 1
ATOM 843 O O . THR A 1 108 ? -17.182 -2.366 1.410 1.00 96.69 108 THR A O 1
ATOM 846 N N . VAL A 1 109 ? -15.048 -2.776 1.967 1.00 96.00 109 VAL A N 1
ATOM 847 C CA . VAL A 1 109 ? -15.231 -2.645 3.414 1.00 96.00 109 VAL A CA 1
ATOM 848 C C . VAL A 1 109 ? -14.758 -1.276 3.887 1.00 96.00 109 VAL A C 1
ATOM 850 O O . VAL A 1 109 ? -13.684 -0.804 3.510 1.00 96.00 109 VAL A O 1
ATOM 853 N N . GLN A 1 110 ? -15.566 -0.662 4.751 1.00 96.19 110 GLN A N 1
ATOM 854 C CA . GLN A 1 110 ? -15.269 0.630 5.357 1.00 96.19 110 GLN A CA 1
ATOM 855 C C . GLN A 1 110 ? -14.124 0.546 6.386 1.00 96.19 110 GLN A C 1
ATOM 857 O O . GLN A 1 110 ? -13.959 -0.473 7.069 1.00 96.19 110 GLN A O 1
ATOM 862 N N . PRO A 1 111 ? -13.346 1.630 6.548 1.00 97.06 111 PRO A N 1
ATOM 863 C CA . PRO A 1 111 ? -12.283 1.691 7.535 1.00 97.06 111 PRO A CA 1
ATOM 864 C C . PRO A 1 111 ? -12.867 1.620 8.945 1.00 97.06 111 PRO A C 1
ATOM 866 O O . PRO A 1 111 ? -13.965 2.107 9.211 1.00 97.06 111 PRO A O 1
ATOM 869 N N . GLY A 1 112 ? -12.134 0.992 9.858 1.00 96.56 112 GLY A N 1
ATOM 870 C CA . GLY A 1 112 ? -12.639 0.699 11.198 1.00 96.56 112 GLY A CA 1
ATOM 871 C C . GLY A 1 112 ? -13.340 -0.656 11.324 1.00 96.56 112 GLY A C 1
ATOM 872 O O . GLY A 1 112 ? -13.519 -1.114 12.449 1.00 96.56 112 GLY A O 1
ATOM 873 N N . ALA A 1 113 ? -13.681 -1.341 10.225 1.00 97.38 113 ALA A N 1
ATOM 874 C CA . ALA A 1 113 ? -14.155 -2.723 10.305 1.00 97.38 113 ALA A CA 1
ATOM 875 C C . ALA A 1 113 ? -13.102 -3.619 10.974 1.00 97.38 113 ALA A C 1
ATOM 877 O O . ALA A 1 113 ? -11.903 -3.511 10.690 1.00 97.38 113 ALA A O 1
ATOM 878 N N . ILE A 1 114 ? -13.554 -4.491 11.873 1.00 97.44 114 ILE A N 1
ATOM 879 C CA . ILE A 1 114 ? -12.672 -5.346 12.663 1.00 97.44 114 ILE A CA 1
ATOM 880 C C . ILE A 1 114 ? -12.491 -6.668 11.931 1.00 97.44 114 ILE A C 1
ATOM 882 O O . ILE A 1 114 ? -13.456 -7.243 11.426 1.00 97.44 114 ILE A O 1
ATOM 886 N N . VAL A 1 115 ? -11.256 -7.150 11.879 1.00 97.44 115 VAL A N 1
ATOM 887 C CA . VAL A 1 115 ? -10.913 -8.406 11.221 1.00 97.44 115 VAL A CA 1
ATOM 888 C C . VAL A 1 115 ? -10.304 -9.374 12.221 1.00 97.44 115 VAL A C 1
ATOM 890 O O . VAL A 1 115 ? -9.472 -8.998 13.045 1.00 97.44 115 VAL A O 1
ATOM 893 N N . ASP A 1 116 ? -10.710 -10.628 12.125 1.00 96.62 116 ASP A N 1
ATOM 894 C CA . ASP A 1 116 ? -10.085 -11.750 12.808 1.00 96.62 116 ASP A CA 1
ATOM 895 C C . ASP A 1 116 ? -9.287 -12.552 11.774 1.00 96.62 116 ASP A C 1
ATOM 897 O O . ASP A 1 116 ? -9.848 -13.011 10.770 1.00 96.62 116 ASP A O 1
ATOM 901 N N . ILE A 1 117 ? -7.962 -12.621 11.940 1.00 96.62 117 ILE A N 1
ATOM 902 C CA . ILE A 1 117 ? -7.044 -13.156 10.927 1.00 96.62 117 ILE A CA 1
ATOM 903 C C . ILE A 1 117 ? -6.824 -14.641 11.200 1.00 96.62 117 ILE A C 1
ATOM 905 O O . ILE A 1 117 ? -6.114 -15.019 12.127 1.00 96.62 117 ILE A O 1
ATOM 909 N N . LYS A 1 118 ? -7.388 -15.492 10.340 1.00 94.25 118 LYS A N 1
ATOM 910 C CA . LYS A 1 118 ? -7.267 -16.951 10.460 1.00 94.25 118 LYS A CA 1
ATOM 911 C C . LYS A 1 118 ? -5.945 -17.465 9.902 1.00 94.25 118 LYS A C 1
ATOM 913 O O . LYS A 1 118 ? -5.339 -18.369 10.464 1.00 94.25 118 LYS A O 1
ATOM 918 N N . SER A 1 119 ? -5.524 -16.937 8.755 1.00 93.12 119 SER A N 1
ATOM 919 C CA . SER A 1 119 ? -4.255 -17.304 8.117 1.00 93.12 119 SER A CA 1
ATOM 920 C C . SER A 1 119 ? -3.800 -16.243 7.120 1.00 93.12 119 SER A C 1
ATOM 922 O O . SER A 1 119 ? -4.574 -15.380 6.701 1.00 93.12 119 SER A O 1
ATOM 924 N N . GLU A 1 120 ? -2.531 -16.314 6.727 1.00 93.81 120 GLU A N 1
ATOM 925 C CA . GLU A 1 120 ? -1.937 -15.456 5.705 1.00 93.81 120 GLU A CA 1
ATOM 926 C C . GLU A 1 120 ? -1.524 -16.297 4.501 1.00 93.81 120 GLU A C 1
ATOM 928 O O . GLU A 1 120 ? -0.932 -17.366 4.636 1.00 93.81 120 GLU A O 1
ATOM 933 N N . LEU A 1 121 ? -1.848 -15.802 3.313 1.00 91.75 121 LEU A N 1
ATOM 934 C CA . LEU A 1 121 ? -1.600 -16.434 2.030 1.00 91.75 121 LEU A CA 1
ATOM 935 C C . LEU A 1 121 ? -0.671 -15.538 1.214 1.00 91.75 121 LEU A C 1
ATOM 937 O O . LEU A 1 121 ? -0.902 -14.334 1.074 1.00 91.75 121 LEU A O 1
ATOM 941 N N . LYS A 1 122 ? 0.363 -16.130 0.620 1.00 89.81 122 LYS A N 1
ATOM 942 C CA . LYS A 1 122 ? 1.234 -15.450 -0.344 1.00 89.81 122 LYS A CA 1
ATOM 943 C C . LYS A 1 122 ? 0.889 -15.941 -1.742 1.00 89.81 122 LYS A C 1
ATOM 945 O O . LYS A 1 122 ? 0.979 -17.132 -2.014 1.00 89.81 122 LYS A O 1
ATOM 950 N N . SER A 1 123 ? 0.492 -15.034 -2.631 1.00 81.94 123 SER A N 1
ATOM 951 C CA . SER A 1 123 ? 0.151 -15.365 -4.019 1.00 81.94 123 SER A CA 1
ATOM 952 C C . SER A 1 123 ? 0.720 -14.328 -4.976 1.00 81.94 123 SER A C 1
ATOM 954 O O . SER A 1 123 ? 0.392 -13.149 -4.868 1.00 81.94 123 SER A O 1
ATOM 956 N N . LYS A 1 124 ? 1.578 -14.757 -5.912 1.00 74.94 124 LYS A N 1
ATOM 957 C CA . LYS A 1 124 ? 2.126 -13.934 -7.013 1.00 74.94 124 LYS A CA 1
ATOM 958 C C . LYS A 1 124 ? 2.577 -12.526 -6.574 1.00 74.94 124 LYS A C 1
ATOM 960 O O . LYS A 1 124 ? 2.190 -11.521 -7.167 1.00 74.94 124 LYS A O 1
ATOM 965 N N . GLY A 1 125 ? 3.348 -12.450 -5.487 1.00 73.62 125 GLY A N 1
ATOM 966 C CA . GLY A 1 125 ? 3.861 -11.183 -4.945 1.00 73.62 125 GLY A CA 1
ATOM 967 C C . GLY A 1 125 ? 2.842 -10.336 -4.171 1.00 73.62 125 GLY A C 1
ATOM 968 O O . GLY A 1 125 ? 3.134 -9.194 -3.828 1.00 73.62 125 GLY A O 1
ATOM 969 N N . ARG A 1 126 ? 1.650 -10.866 -3.884 1.00 83.50 126 ARG A N 1
ATOM 970 C CA . ARG A 1 126 ? 0.641 -10.244 -3.022 1.00 83.50 126 ARG A CA 1
ATOM 971 C C . ARG A 1 126 ? 0.499 -11.044 -1.737 1.00 83.50 126 ARG A C 1
ATOM 973 O O . ARG A 1 126 ? 0.390 -12.269 -1.763 1.00 83.50 126 ARG A O 1
ATOM 980 N N . GLU A 1 127 ? 0.463 -10.328 -0.626 1.00 93.62 127 GLU A N 1
ATOM 981 C CA . GLU A 1 127 ? 0.134 -10.886 0.680 1.00 93.62 127 GLU A CA 1
ATOM 982 C C . GLU A 1 127 ? -1.351 -10.640 0.946 1.00 93.62 127 GLU A C 1
ATOM 984 O O . GLU A 1 127 ? -1.827 -9.497 0.926 1.00 93.62 127 GLU A O 1
ATOM 989 N N . LEU A 1 128 ? -2.087 -11.732 1.123 1.00 95.25 128 LEU A N 1
ATOM 990 C CA . LEU A 1 128 ? -3.504 -11.737 1.451 1.00 95.25 128 LEU A CA 1
ATOM 991 C C . LEU A 1 128 ? -3.690 -12.365 2.832 1.00 95.25 128 LEU A C 1
ATOM 993 O O . LEU A 1 128 ? -2.973 -13.287 3.209 1.00 95.25 128 LEU A O 1
ATOM 997 N N . SER A 1 129 ? -4.688 -11.907 3.566 1.00 96.00 129 SER A N 1
ATOM 998 C CA . SER A 1 129 ? -5.128 -12.512 4.816 1.00 96.00 129 SER A CA 1
ATOM 999 C C . SER A 1 129 ? -6.498 -13.142 4.602 1.00 96.00 129 SER A C 1
ATOM 1001 O O . SER A 1 129 ? -7.389 -12.512 4.029 1.00 96.00 129 SER A O 1
ATOM 1003 N N . LEU A 1 130 ? -6.653 -14.389 5.046 1.00 96.25 130 LEU A N 1
ATOM 1004 C CA . LEU A 1 130 ? -7.945 -15.049 5.169 1.00 96.25 130 LEU A CA 1
ATOM 1005 C C . LEU A 1 130 ? -8.540 -14.661 6.518 1.00 96.25 130 LEU A C 1
ATOM 1007 O O . LEU A 1 130 ? -7.990 -15.000 7.568 1.00 96.25 130 LEU A O 1
ATOM 1011 N N . CYS A 1 131 ? -9.658 -13.951 6.479 1.00 96.19 131 CYS A N 1
ATOM 1012 C CA . CYS A 1 131 ? -10.235 -13.303 7.642 1.00 96.19 131 CYS A CA 1
ATOM 1013 C C . CYS A 1 131 ? -11.727 -13.600 7.789 1.00 96.19 131 CYS A C 1
ATOM 1015 O O . CYS A 1 131 ? -12.424 -13.907 6.819 1.00 96.19 131 CYS A O 1
ATOM 1017 N N . LYS A 1 132 ? -12.204 -13.423 9.020 1.00 97.12 132 LYS A N 1
ATOM 1018 C CA . LYS A 1 132 ? -13.599 -13.118 9.341 1.00 97.12 132 LYS A CA 1
ATOM 1019 C C . LYS A 1 132 ? -13.690 -11.617 9.605 1.00 97.12 132 LYS A C 1
ATOM 1021 O O . LYS A 1 132 ? -12.900 -11.089 10.383 1.00 97.12 132 LYS A O 1
ATOM 1026 N N . ILE A 1 133 ? -14.602 -10.915 8.942 1.00 96.75 133 ILE A N 1
ATOM 1027 C CA . ILE A 1 133 ? -14.739 -9.457 9.064 1.00 96.75 133 ILE A CA 1
ATOM 1028 C C . ILE A 1 133 ? -16.054 -9.132 9.753 1.00 96.75 133 ILE A C 1
ATOM 1030 O O . ILE A 1 133 ? -17.099 -9.612 9.332 1.00 96.75 133 ILE A O 1
ATOM 1034 N N . THR A 1 134 ? -15.993 -8.290 10.782 1.00 96.88 134 THR A N 1
ATOM 1035 C CA . THR A 1 134 ? -17.158 -7.670 11.420 1.00 96.88 134 THR A CA 1
ATOM 1036 C C . THR A 1 134 ? -17.233 -6.212 10.982 1.00 96.88 134 THR A C 1
ATOM 1038 O O . THR A 1 134 ? -16.360 -5.400 11.313 1.00 96.88 134 THR A O 1
ATOM 1041 N N . LYS A 1 135 ? -18.266 -5.884 10.208 1.00 95.56 135 LYS A N 1
ATOM 1042 C CA . LYS A 1 135 ? -18.543 -4.532 9.726 1.00 95.56 135 LYS A CA 1
ATOM 1043 C C . LYS A 1 135 ? -19.027 -3.617 10.857 1.00 95.56 135 LYS A C 1
ATOM 1045 O O . LYS A 1 135 ? -19.260 -4.041 11.990 1.00 95.56 135 LYS A O 1
ATOM 1050 N N . LEU A 1 136 ? -19.151 -2.327 10.545 1.00 92.31 136 LEU A N 1
ATOM 1051 C CA . LEU A 1 136 ? -19.594 -1.304 11.496 1.00 92.31 136 LEU A CA 1
ATOM 1052 C C . LEU A 1 136 ? -21.067 -1.462 11.906 1.00 92.31 136 LEU A C 1
ATOM 1054 O O . LEU A 1 136 ? -21.403 -1.138 13.040 1.00 92.31 136 LEU A O 1
ATOM 1058 N N . ASP A 1 137 ? -21.903 -2.004 11.019 1.00 93.19 137 ASP A N 1
ATOM 1059 C CA . ASP A 1 137 ? -23.314 -2.353 11.252 1.00 93.19 137 ASP A CA 1
ATOM 1060 C C . ASP A 1 137 ? -23.491 -3.649 12.072 1.00 93.19 137 ASP A C 1
ATOM 1062 O O . ASP A 1 137 ? -24.610 -4.029 12.397 1.00 93.19 137 ASP A O 1
ATOM 1066 N N . GLY A 1 138 ? -22.394 -4.334 12.417 1.00 92.31 138 GLY A N 1
ATOM 1067 C CA . GLY A 1 138 ? -22.407 -5.623 13.114 1.00 92.31 138 GLY A CA 1
ATOM 1068 C C . GLY A 1 138 ? -22.502 -6.834 12.185 1.00 92.31 138 GLY A C 1
ATOM 1069 O O . GLY A 1 138 ? -22.292 -7.962 12.637 1.00 92.31 138 GLY A O 1
ATOM 1070 N N . THR A 1 139 ? -22.729 -6.627 10.885 1.00 94.81 139 THR A N 1
ATOM 1071 C CA . THR A 1 139 ? -22.780 -7.713 9.907 1.00 94.81 139 THR A CA 1
ATOM 1072 C C . THR A 1 139 ? -21.419 -8.393 9.821 1.00 94.81 139 THR A C 1
ATOM 1074 O O . THR A 1 139 ? -20.371 -7.746 9.729 1.00 94.81 139 THR A O 1
ATOM 1077 N N . THR A 1 140 ? -21.426 -9.722 9.846 1.00 96.19 140 THR A N 1
ATOM 1078 C CA . THR A 1 140 ? -20.206 -10.527 9.827 1.00 96.19 140 THR A CA 1
ATOM 1079 C C . THR A 1 140 ? -20.103 -11.324 8.537 1.00 96.19 140 THR A C 1
ATOM 1081 O O . THR A 1 140 ? -21.073 -11.945 8.114 1.00 96.19 140 THR A O 1
ATOM 1084 N N . ILE A 1 141 ? -18.917 -11.330 7.925 1.00 94.81 141 ILE A N 1
ATOM 1085 C CA . ILE A 1 141 ? -18.645 -12.051 6.679 1.00 94.81 141 ILE A CA 1
ATOM 1086 C C . ILE A 1 141 ? -17.432 -12.956 6.871 1.00 94.81 141 ILE A C 1
ATOM 1088 O O . ILE A 1 141 ? -16.360 -12.510 7.287 1.00 94.81 141 ILE A O 1
ATOM 1092 N N . ASP A 1 142 ? -17.616 -14.237 6.567 1.00 93.56 142 ASP A N 1
ATOM 1093 C CA . ASP A 1 142 ? -16.624 -15.294 6.734 1.00 93.56 142 ASP A CA 1
ATOM 1094 C C . ASP A 1 142 ? -16.909 -16.423 5.731 1.00 93.56 142 ASP A C 1
ATOM 1096 O O . ASP A 1 142 ? -18.055 -16.867 5.651 1.00 93.56 142 ASP A O 1
ATOM 1100 N N . PRO A 1 143 ? -15.919 -16.931 4.980 1.00 94.94 143 PRO A N 1
ATOM 1101 C CA . PRO A 1 143 ? -14.525 -16.491 4.898 1.00 94.94 143 PRO A CA 1
ATOM 1102 C C . PRO A 1 143 ? -14.276 -15.469 3.782 1.00 94.94 143 PRO A C 1
ATOM 1104 O O . PRO A 1 143 ? -14.776 -15.623 2.667 1.00 94.94 143 PRO A O 1
ATOM 1107 N N . VAL A 1 144 ? -13.408 -14.484 4.037 1.00 97.31 144 VAL A N 1
ATOM 1108 C CA . VAL A 1 144 ? -13.004 -13.485 3.030 1.00 97.31 144 VAL A CA 1
ATOM 1109 C C . VAL A 1 144 ? -11.494 -13.304 2.951 1.00 97.31 144 VAL A C 1
ATOM 1111 O O . VAL A 1 144 ? -10.770 -13.487 3.926 1.00 97.31 144 VAL A O 1
ATOM 1114 N N . LEU A 1 145 ? -11.019 -12.937 1.767 1.00 96.88 145 LEU A N 1
ATOM 1115 C CA . LEU A 1 145 ? -9.647 -12.549 1.483 1.00 96.88 145 LEU A CA 1
ATOM 1116 C C . LEU A 1 145 ? -9.544 -11.029 1.402 1.00 96.88 145 LEU A C 1
ATOM 1118 O O . LEU A 1 145 ? -10.318 -10.371 0.707 1.00 96.88 145 LEU A O 1
ATOM 1122 N N . ILE A 1 146 ? -8.539 -10.481 2.067 1.00 96.75 146 ILE A N 1
ATOM 1123 C CA . ILE A 1 146 ? -8.239 -9.049 2.109 1.00 96.75 146 ILE A CA 1
ATOM 1124 C C . ILE A 1 146 ? -6.730 -8.860 1.975 1.00 96.75 146 ILE A C 1
ATOM 1126 O O . ILE A 1 146 ? -5.952 -9.714 2.391 1.00 96.75 146 ILE A O 1
ATOM 1130 N N . LYS A 1 147 ? -6.279 -7.755 1.375 1.00 96.31 147 LYS A N 1
ATOM 1131 C CA . LYS A 1 147 ? -4.840 -7.457 1.313 1.00 96.31 147 LYS A CA 1
ATOM 1132 C C . LYS A 1 147 ? -4.296 -7.253 2.724 1.00 96.31 147 LYS A C 1
ATOM 1134 O O . LYS A 1 147 ? -4.792 -6.392 3.446 1.00 96.31 147 LYS A O 1
ATOM 1139 N N . THR A 1 148 ? -3.225 -7.960 3.078 1.00 95.88 148 THR A N 1
ATOM 1140 C CA . THR A 1 148 ? -2.591 -7.850 4.402 1.00 95.88 148 THR A CA 1
ATOM 1141 C C . THR A 1 148 ? -2.162 -6.410 4.696 1.00 95.88 148 THR A C 1
ATOM 1143 O O . THR A 1 148 ? -2.318 -5.919 5.811 1.00 95.88 148 THR A O 1
ATOM 1146 N N . SER A 1 149 ? -1.702 -5.683 3.673 1.00 95.06 149 SER A N 1
ATOM 1147 C CA . SER A 1 149 ? -1.312 -4.274 3.787 1.00 95.06 149 SER A CA 1
ATOM 1148 C C . SER A 1 149 ? -2.470 -3.325 4.100 1.00 95.06 149 SER A C 1
ATOM 1150 O O . SER A 1 149 ? -2.204 -2.211 4.543 1.00 95.06 149 SER A O 1
ATOM 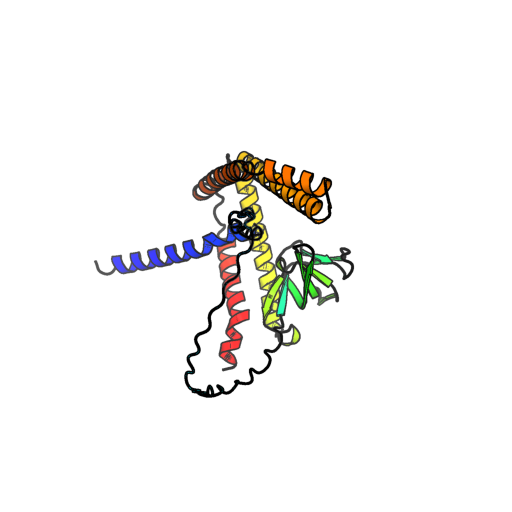1152 N N . ALA A 1 150 ? -3.729 -3.732 3.909 1.00 96.62 150 ALA A N 1
ATOM 1153 C CA . ALA A 1 150 ? -4.909 -2.940 4.255 1.00 96.62 150 ALA A CA 1
ATOM 1154 C C . ALA A 1 150 ? -5.346 -3.109 5.718 1.00 96.62 150 ALA A C 1
ATOM 1156 O O . ALA A 1 150 ? -6.186 -2.347 6.195 1.00 96.62 150 ALA A O 1
ATOM 1157 N N . ILE A 1 151 ? -4.738 -4.051 6.444 1.00 97.00 151 ILE A N 1
ATOM 1158 C CA . ILE A 1 151 ? -5.035 -4.334 7.846 1.00 97.00 151 ILE A CA 1
ATOM 1159 C C . ILE A 1 151 ? -3.951 -3.724 8.743 1.00 97.00 151 ILE A C 1
ATOM 1161 O O . ILE A 1 151 ? -2.755 -3.795 8.447 1.00 97.00 151 ILE A O 1
ATOM 1165 N N . GLN A 1 152 ? -4.361 -3.115 9.853 1.00 96.81 152 GLN A N 1
ATOM 1166 C CA . GLN A 1 152 ? -3.487 -2.879 10.999 1.00 96.81 152 GLN A CA 1
ATOM 1167 C C . GLN A 1 152 ? -3.597 -4.081 11.935 1.00 96.81 152 GLN A C 1
ATOM 1169 O O . GLN A 1 152 ? -4.638 -4.271 12.563 1.00 96.81 152 GLN A O 1
ATOM 1174 N N . LYS A 1 153 ? -2.545 -4.904 12.000 1.00 96.00 153 LYS A N 1
ATOM 1175 C CA . LYS A 1 153 ? -2.520 -6.097 12.856 1.00 96.00 153 LYS A CA 1
ATOM 1176 C C . LYS A 1 153 ? -2.351 -5.693 14.319 1.00 96.00 153 LYS A C 1
ATOM 1178 O O . LYS A 1 153 ? -1.535 -4.824 14.632 1.00 96.00 153 LYS A O 1
ATOM 1183 N N . ILE A 1 154 ? -3.111 -6.344 15.189 1.00 94.44 154 ILE A N 1
ATOM 1184 C CA . ILE A 1 154 ? -3.084 -6.200 16.641 1.00 94.44 154 ILE A CA 1
ATOM 1185 C C . ILE A 1 154 ? -2.966 -7.612 17.237 1.00 94.44 154 ILE A C 1
ATOM 1187 O O . ILE A 1 154 ? -3.703 -8.504 16.819 1.00 94.44 154 ILE A O 1
ATOM 1191 N N . PRO A 1 155 ? -2.041 -7.856 18.180 1.00 91.69 155 PRO A N 1
ATOM 1192 C CA . PRO A 1 155 ? -1.907 -9.165 18.815 1.00 91.69 155 PRO A CA 1
ATOM 1193 C C . PRO A 1 155 ? -3.171 -9.601 19.573 1.00 91.69 155 PRO A C 1
ATOM 1195 O O . PRO A 1 155 ? -3.827 -8.779 20.231 1.00 91.69 155 PRO A O 1
ATOM 1198 N N . GLY A 1 156 ? -3.449 -10.905 19.529 1.00 90.94 156 GLY A N 1
ATOM 1199 C CA . GLY A 1 156 ? -4.565 -11.554 20.223 1.00 90.94 156 GLY A CA 1
ATOM 1200 C C . GLY A 1 156 ? -5.726 -11.909 19.296 1.00 90.94 156 GLY A C 1
ATOM 1201 O O . GLY A 1 156 ? -5.726 -11.564 18.114 1.00 90.94 156 GLY A O 1
ATOM 1202 N N . THR A 1 157 ? -6.714 -12.613 19.837 1.00 92.06 157 THR A N 1
ATOM 1203 C CA . THR A 1 157 ? -7.973 -12.918 19.136 1.00 92.06 157 THR A CA 1
ATOM 1204 C C . THR A 1 157 ? -8.979 -11.779 19.307 1.00 92.06 157 THR A C 1
ATOM 1206 O O . THR A 1 157 ? -8.814 -10.911 20.165 1.00 92.06 157 THR A O 1
ATOM 1209 N N . LEU A 1 158 ? -10.035 -11.746 18.489 1.00 92.06 158 LEU A N 1
ATOM 1210 C CA . LEU A 1 158 ? -11.119 -10.776 18.681 1.00 92.06 158 LEU A CA 1
ATOM 1211 C C . LEU A 1 158 ? -11.907 -11.037 19.977 1.00 92.06 158 LEU A C 1
ATOM 1213 O O . LEU A 1 158 ? -12.362 -10.091 20.625 1.00 92.06 158 LEU A O 1
ATOM 1217 N N . ASP A 1 159 ? -12.043 -12.301 20.370 1.00 92.38 159 ASP A N 1
ATOM 1218 C CA . ASP A 1 159 ? -12.803 -12.713 21.553 1.00 92.38 159 ASP A CA 1
ATOM 1219 C C . ASP A 1 159 ? -12.141 -12.255 22.860 1.00 92.38 159 ASP A C 1
ATOM 1221 O O . ASP A 1 159 ? -12.834 -11.889 23.803 1.00 92.38 159 ASP A O 1
ATOM 1225 N N . GLU A 1 160 ? -10.811 -12.140 22.878 1.00 91.56 160 GLU A N 1
ATOM 1226 C CA . GLU A 1 160 ? -10.040 -11.573 23.995 1.00 91.56 160 GLU A CA 1
ATOM 1227 C C . GLU A 1 160 ? -10.186 -10.050 24.153 1.00 91.56 160 GLU A C 1
ATOM 1229 O O . GLU A 1 160 ? -9.732 -9.500 25.163 1.00 91.56 160 GLU A O 1
ATOM 1234 N N . LYS A 1 161 ? -10.746 -9.353 23.152 1.00 92.62 161 LYS A N 1
ATOM 1235 C CA . LYS A 1 161 ? -10.853 -7.889 23.162 1.00 92.62 161 LYS A CA 1
ATOM 1236 C C . LYS A 1 161 ? -12.140 -7.423 23.814 1.00 92.62 161 LYS A C 1
ATOM 1238 O O . LYS A 1 161 ? -13.234 -7.794 23.373 1.00 92.62 161 LYS A O 1
ATOM 1243 N N . THR A 1 162 ? -12.008 -6.526 24.786 1.00 94.50 162 THR A N 1
ATOM 1244 C CA . THR A 1 162 ? -13.147 -5.902 25.464 1.00 94.50 162 THR A CA 1
ATOM 1245 C C . THR A 1 162 ? -13.952 -5.024 24.495 1.00 94.50 162 THR A C 1
ATOM 1247 O O . THR A 1 162 ? -13.432 -4.578 23.463 1.00 94.50 162 THR A O 1
ATOM 1250 N N . PRO A 1 163 ? -15.229 -4.721 24.793 1.00 95.12 163 PRO A N 1
ATOM 1251 C CA . PRO A 1 163 ? -16.021 -3.802 23.974 1.00 95.12 163 PRO A CA 1
ATOM 1252 C C . PRO A 1 163 ? -15.362 -2.425 23.791 1.00 95.12 163 PRO A C 1
ATOM 1254 O O . PRO A 1 163 ? -15.439 -1.839 22.707 1.00 95.12 163 PRO A O 1
ATOM 1257 N N . GLU A 1 164 ? -14.667 -1.926 24.817 1.00 95.00 164 GLU A N 1
ATOM 1258 C CA . GLU A 1 164 ? -13.927 -0.663 24.755 1.00 95.00 164 GLU A CA 1
ATOM 1259 C C . GLU A 1 164 ? -12.720 -0.746 23.820 1.00 95.00 164 GLU A C 1
ATOM 1261 O O . GLU A 1 164 ? -12.539 0.130 22.974 1.00 95.00 164 GLU A O 1
ATOM 1266 N N . GLU A 1 165 ? -11.937 -1.826 23.897 1.00 94.62 165 GLU A N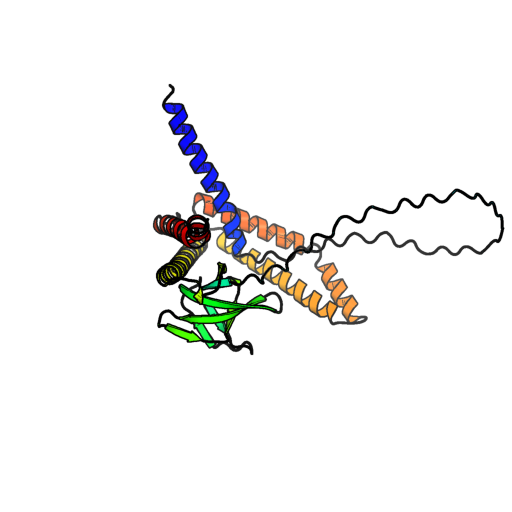 1
ATOM 1267 C CA . GLU A 1 165 ? -10.820 -2.065 22.978 1.00 94.62 165 GLU A CA 1
ATOM 1268 C C . GLU A 1 165 ? -11.317 -2.155 21.532 1.00 94.62 165 GLU A C 1
ATOM 1270 O O . GLU A 1 165 ? -10.755 -1.520 20.640 1.00 94.62 165 GLU A O 1
ATOM 1275 N N . ARG A 1 166 ? -12.434 -2.854 21.288 1.00 95.62 166 ARG A N 1
ATOM 1276 C CA . ARG A 1 166 ? -13.065 -2.921 19.959 1.00 95.62 166 ARG A CA 1
ATOM 1277 C C . ARG A 1 166 ? -13.496 -1.534 19.464 1.00 95.62 166 ARG A C 1
ATOM 1279 O O . ARG A 1 166 ? -13.321 -1.223 18.284 1.00 95.62 166 ARG A O 1
ATOM 1286 N N . LYS A 1 167 ? -14.014 -0.667 20.344 1.00 96.19 167 LYS A N 1
ATOM 1287 C CA . LYS A 1 167 ? -14.339 0.734 20.014 1.00 96.19 167 LYS A CA 1
ATOM 1288 C C . LYS A 1 167 ? -13.081 1.537 19.665 1.00 96.19 167 LYS A C 1
ATOM 1290 O O . LYS A 1 167 ? -13.089 2.265 18.671 1.00 96.19 167 LYS A O 1
ATOM 1295 N N . MET A 1 168 ? -11.995 1.373 20.423 1.00 96.44 168 MET A N 1
ATOM 1296 C CA . MET A 1 168 ? -10.701 2.002 20.127 1.00 96.44 168 MET A CA 1
ATOM 1297 C C . MET A 1 168 ? -10.122 1.518 18.794 1.00 96.44 168 MET A C 1
ATOM 1299 O O . MET A 1 168 ? -9.655 2.339 18.009 1.00 96.44 168 MET A O 1
ATOM 1303 N N . MET A 1 169 ? -10.220 0.221 18.484 1.00 96.56 169 MET A N 1
ATOM 1304 C CA . MET A 1 169 ? -9.808 -0.340 17.192 1.00 96.56 169 MET A CA 1
ATOM 1305 C C . MET A 1 169 ? -10.569 0.311 16.034 1.00 96.56 169 MET A C 1
ATOM 1307 O O . MET A 1 169 ? -9.944 0.787 15.088 1.00 96.56 169 MET A O 1
ATOM 1311 N N . ARG A 1 170 ? -11.904 0.407 16.120 1.00 97.00 170 ARG A N 1
ATOM 1312 C CA . ARG A 1 170 ? -12.728 1.086 15.100 1.00 97.00 170 ARG A CA 1
ATOM 1313 C C . ARG A 1 170 ? -12.292 2.537 14.899 1.00 97.00 170 ARG A C 1
ATOM 1315 O O . ARG A 1 170 ? -12.107 2.979 13.764 1.00 97.00 170 ARG A O 1
ATOM 1322 N N . LYS A 1 171 ? -12.081 3.262 16.004 1.00 97.12 171 LYS A N 1
ATOM 1323 C CA . LYS A 1 171 ? -11.603 4.651 15.989 1.00 97.12 171 LYS A CA 1
ATOM 1324 C C . LYS A 1 171 ? -10.230 4.765 15.321 1.00 97.12 171 LYS A C 1
ATOM 1326 O O . LYS A 1 171 ? -10.043 5.631 14.471 1.00 97.12 171 LYS A O 1
ATOM 1331 N N . MET A 1 172 ? -9.315 3.849 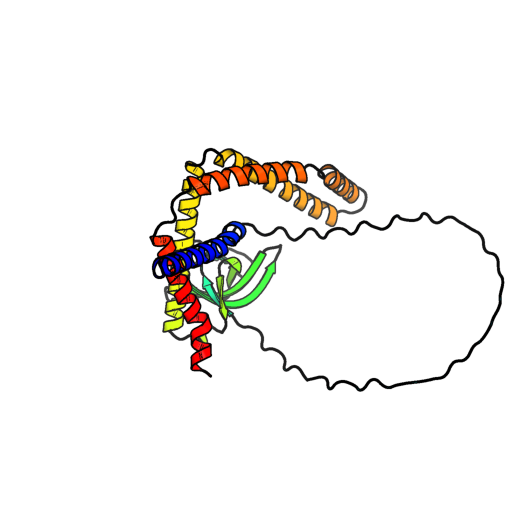15.634 1.00 97.06 172 MET A N 1
ATOM 1332 C CA . MET A 1 172 ? -7.991 3.765 15.020 1.00 97.06 172 MET A CA 1
ATOM 1333 C C . MET A 1 172 ? -8.090 3.624 13.495 1.00 97.06 172 MET A C 1
ATOM 1335 O O . MET A 1 172 ? -7.484 4.412 12.774 1.00 97.06 172 MET A O 1
ATOM 1339 N N . GLY A 1 173 ? -8.907 2.691 12.991 1.00 96.44 173 GLY A N 1
ATOM 1340 C CA . GLY A 1 173 ? -9.119 2.522 11.548 1.00 96.44 173 GLY A CA 1
ATOM 1341 C C . GLY A 1 173 ? -9.675 3.778 10.865 1.00 96.44 173 GLY A C 1
ATOM 1342 O O . GLY A 1 173 ? -9.195 4.167 9.802 1.00 96.44 173 GLY A O 1
ATOM 1343 N N . SER A 1 174 ? -10.628 4.464 11.505 1.00 96.81 174 SER A N 1
ATOM 1344 C CA . SER A 1 174 ? -11.184 5.732 11.005 1.00 96.81 174 SER A CA 1
ATOM 1345 C C . SER A 1 174 ? -10.133 6.848 10.925 1.00 96.81 174 SER A C 1
ATOM 1347 O O . SER A 1 174 ? -10.018 7.517 9.897 1.00 96.81 174 SER A O 1
ATOM 1349 N N . ILE A 1 175 ? -9.311 7.018 11.968 1.00 97.50 175 ILE A N 1
ATOM 1350 C CA . ILE A 1 175 ? -8.229 8.015 11.984 1.00 97.50 175 ILE A CA 1
ATOM 1351 C C . ILE A 1 175 ? -7.193 7.714 10.896 1.00 97.50 175 ILE A C 1
ATOM 1353 O O . ILE A 1 175 ? -6.797 8.619 10.164 1.00 97.50 175 ILE A O 1
ATOM 1357 N N . MET A 1 176 ? -6.798 6.448 10.730 1.00 97.12 176 MET A N 1
ATOM 1358 C CA . MET A 1 176 ? -5.867 6.046 9.669 1.00 97.12 176 MET A CA 1
ATOM 1359 C C . MET A 1 176 ? -6.410 6.382 8.275 1.00 97.12 176 MET A C 1
ATOM 1361 O O . MET A 1 176 ? -5.669 6.900 7.443 1.00 97.12 176 MET A O 1
ATOM 1365 N N . ALA A 1 177 ? -7.705 6.168 8.037 1.00 96.06 177 ALA A N 1
ATOM 1366 C CA . ALA A 1 177 ? -8.346 6.516 6.773 1.00 96.06 177 ALA A CA 1
ATOM 1367 C C . ALA A 1 177 ? -8.415 8.031 6.521 1.00 96.06 177 ALA A C 1
ATOM 1369 O O . ALA A 1 177 ? -8.300 8.476 5.375 1.00 96.06 177 ALA A O 1
ATOM 1370 N N . LYS A 1 178 ? -8.610 8.835 7.576 1.00 96.56 178 LYS A N 1
ATOM 1371 C CA . LYS A 1 178 ? -8.557 10.301 7.482 1.00 96.56 178 LYS A CA 1
ATOM 1372 C C . LYS A 1 178 ? -7.151 10.781 7.140 1.00 96.56 178 LYS A C 1
ATOM 1374 O O . LYS A 1 178 ? -7.008 11.568 6.212 1.00 96.56 178 LYS A O 1
ATOM 1379 N N . ILE A 1 179 ? -6.129 10.256 7.822 1.00 95.38 179 ILE A N 1
ATOM 1380 C CA . ILE A 1 179 ? -4.722 10.567 7.529 1.00 95.38 179 ILE A CA 1
ATOM 1381 C C . ILE A 1 179 ? -4.389 10.211 6.076 1.00 95.38 179 ILE A C 1
ATOM 1383 O O . ILE A 1 179 ? -3.873 11.064 5.366 1.00 95.38 179 ILE A O 1
ATOM 1387 N N . ASP A 1 180 ? -4.759 9.015 5.607 1.00 94.50 180 ASP A N 1
ATOM 1388 C CA . ASP A 1 180 ? -4.553 8.595 4.210 1.00 94.50 180 ASP A CA 1
ATOM 1389 C C . ASP A 1 180 ? -5.231 9.549 3.210 1.00 94.50 180 ASP A C 1
ATOM 1391 O O . ASP A 1 180 ? -4.649 9.900 2.188 1.00 94.50 180 ASP A O 1
ATOM 1395 N N . THR A 1 181 ? -6.441 10.028 3.522 1.00 94.31 181 THR A N 1
ATOM 1396 C CA . THR A 1 181 ? -7.143 11.012 2.678 1.00 94.31 181 THR A CA 1
ATOM 1397 C C . THR A 1 181 ? -6.399 12.347 2.640 1.00 94.31 181 THR A C 1
ATOM 1399 O O . THR A 1 181 ? -6.198 12.905 1.567 1.00 94.31 181 THR A O 1
ATOM 1402 N N . LEU A 1 182 ? -5.975 12.861 3.798 1.00 94.81 182 LEU A N 1
ATOM 1403 C CA . LEU A 1 182 ? -5.244 14.127 3.883 1.00 94.81 182 LEU A CA 1
ATOM 1404 C C . LEU A 1 182 ? -3.882 14.040 3.180 1.00 94.81 182 LEU A C 1
ATOM 1406 O O . LEU A 1 182 ? -3.496 14.974 2.484 1.00 94.81 182 LEU A O 1
ATOM 1410 N N . GLU A 1 183 ? -3.174 12.916 3.313 1.00 93.69 183 GLU A N 1
ATOM 1411 C CA . GLU A 1 183 ? -1.894 12.677 2.636 1.00 93.69 183 GLU A CA 1
ATOM 1412 C C . GLU A 1 183 ? -2.068 12.599 1.111 1.00 93.69 183 GLU A C 1
ATOM 1414 O O . GLU A 1 183 ? -1.270 13.183 0.377 1.00 93.69 183 GLU A O 1
ATOM 1419 N N . LYS A 1 184 ? -3.140 11.961 0.620 1.00 93.50 184 LYS A N 1
ATOM 1420 C CA . LYS A 1 184 ? -3.485 11.952 -0.812 1.00 93.50 184 LYS A CA 1
ATOM 1421 C C . LYS A 1 184 ? -3.813 13.343 -1.338 1.00 93.50 184 LYS A C 1
ATOM 1423 O O . LYS A 1 184 ? -3.261 13.737 -2.359 1.00 93.50 184 LYS A O 1
ATOM 1428 N N . ASN A 1 185 ? -4.641 14.102 -0.624 1.00 94.19 185 ASN A N 1
ATOM 1429 C CA . ASN A 1 185 ? -5.004 15.461 -1.024 1.00 94.19 185 ASN A CA 1
ATOM 1430 C C . ASN A 1 185 ? -3.773 16.378 -1.072 1.00 94.19 185 ASN A C 1
ATOM 1432 O O . ASN A 1 185 ? -3.593 17.115 -2.039 1.00 94.19 185 ASN A O 1
ATOM 1436 N N . ALA A 1 186 ? -2.897 16.292 -0.066 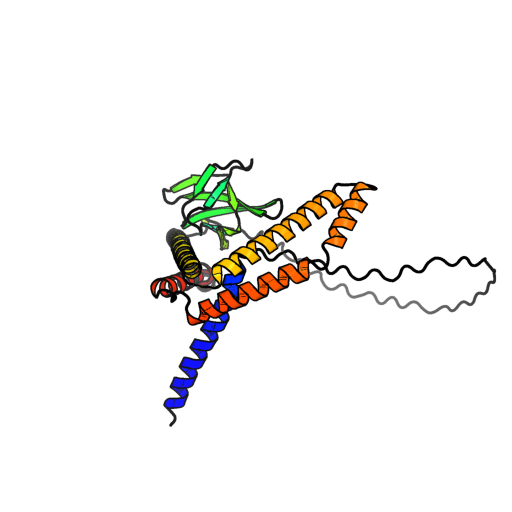1.00 93.88 186 ALA A N 1
ATOM 1437 C CA . ALA A 1 186 ? -1.633 17.022 -0.051 1.00 93.88 186 ALA A CA 1
ATOM 1438 C C . ALA A 1 186 ? -0.746 16.618 -1.241 1.00 93.88 186 ALA A C 1
ATOM 1440 O O . ALA A 1 186 ? -0.226 17.474 -1.951 1.00 93.88 186 ALA A O 1
ATOM 1441 N N . TYR A 1 187 ? -0.624 15.321 -1.527 1.00 94.00 187 TYR A N 1
ATOM 1442 C CA . TYR A 1 187 ? 0.137 14.849 -2.681 1.00 94.00 187 TYR A CA 1
ATOM 1443 C C . TYR A 1 187 ? -0.435 15.347 -4.018 1.00 94.00 187 TYR A C 1
ATOM 1445 O O . TYR A 1 187 ? 0.318 15.798 -4.879 1.00 94.00 187 TYR A O 1
ATOM 1453 N N . GLU A 1 188 ? -1.755 15.311 -4.200 1.00 95.06 188 GLU A N 1
ATOM 1454 C CA . GLU A 1 188 ? -2.419 15.844 -5.394 1.00 95.06 188 GLU A CA 1
ATOM 1455 C C . GLU A 1 188 ? -2.213 17.352 -5.544 1.00 95.06 188 GLU A C 1
ATOM 1457 O O . GLU A 1 188 ? -1.989 17.836 -6.654 1.00 95.06 188 GLU A O 1
ATOM 1462 N N . GLN A 1 189 ? -2.244 18.095 -4.438 1.00 95.12 189 GLN A N 1
ATOM 1463 C CA . GLN A 1 189 ? -1.927 19.517 -4.439 1.00 95.12 189 GLN A CA 1
ATOM 1464 C C . GLN A 1 189 ? -0.471 19.755 -4.852 1.00 95.12 189 GLN A C 1
ATOM 1466 O O . GLN A 1 189 ? -0.239 20.562 -5.749 1.00 95.12 189 GLN A O 1
ATOM 1471 N N . SER A 1 190 ? 0.487 19.003 -4.298 1.00 94.62 190 SER A N 1
ATOM 1472 C CA . SER A 1 190 ? 1.890 19.044 -4.730 1.00 94.62 190 SER A CA 1
ATOM 1473 C C . SER A 1 190 ? 2.045 18.744 -6.216 1.00 94.62 190 SER A C 1
ATOM 1475 O O . SER A 1 190 ? 2.824 19.404 -6.890 1.00 94.62 190 SER A O 1
ATOM 1477 N N . LEU A 1 191 ? 1.316 17.767 -6.763 1.00 95.69 191 LEU A N 1
ATOM 1478 C CA . LEU A 1 191 ? 1.374 17.485 -8.199 1.00 95.69 191 LEU A CA 1
ATOM 1479 C C . LEU A 1 191 ? 0.876 18.662 -9.045 1.00 95.69 191 LEU A C 1
ATOM 1481 O O . LEU A 1 191 ? 1.405 18.878 -10.129 1.00 95.69 191 LEU A O 1
ATOM 1485 N N . LYS A 1 192 ? -0.117 19.417 -8.567 1.00 96.19 192 LYS A N 1
ATOM 1486 C CA . LYS A 1 192 ? -0.665 20.577 -9.285 1.00 96.19 192 LYS A CA 1
ATOM 1487 C C . LYS A 1 192 ? 0.239 21.807 -9.205 1.00 96.19 192 LYS A C 1
ATOM 1489 O O . LYS A 1 192 ? 0.314 22.550 -10.175 1.00 96.19 192 LYS A O 1
ATOM 1494 N N . THR A 1 193 ? 0.888 22.043 -8.066 1.00 96.94 193 THR A N 1
ATOM 1495 C CA . THR A 1 193 ? 1.661 23.274 -7.826 1.00 96.94 193 THR A CA 1
ATOM 1496 C C . THR A 1 193 ? 3.146 23.142 -8.147 1.00 96.94 193 THR A C 1
ATOM 1498 O O . THR A 1 193 ? 3.789 24.140 -8.461 1.00 96.94 193 THR A O 1
ATOM 1501 N N . ASN A 1 194 ? 3.705 21.933 -8.084 1.00 97.31 194 ASN A N 1
ATOM 1502 C CA . ASN A 1 194 ? 5.130 21.713 -8.291 1.00 97.31 194 ASN A CA 1
ATOM 1503 C C . ASN A 1 194 ? 5.481 21.751 -9.792 1.00 97.31 194 ASN A C 1
ATOM 1505 O O . ASN A 1 194 ? 4.984 20.905 -10.545 1.00 97.31 194 ASN A O 1
ATOM 1509 N N . PRO A 1 195 ? 6.381 22.649 -10.241 1.00 98.12 195 PRO A N 1
ATOM 1510 C CA . PRO A 1 195 ? 6.769 22.759 -11.649 1.00 98.12 195 PRO A CA 1
ATOM 1511 C C . PRO A 1 195 ? 7.530 21.527 -12.170 1.00 98.12 195 PRO A C 1
ATOM 1513 O O . PRO A 1 195 ? 7.575 21.291 -13.373 1.00 98.12 195 PRO A O 1
ATOM 1516 N N . HIS A 1 196 ? 8.104 20.707 -11.285 1.00 97.88 196 HIS A N 1
ATOM 1517 C CA . HIS A 1 196 ? 8.815 19.472 -11.639 1.00 97.88 196 HIS A CA 1
ATOM 1518 C C . HIS A 1 196 ? 7.909 18.228 -11.642 1.00 97.88 196 HIS A C 1
ATOM 1520 O O . HIS A 1 196 ? 8.388 17.112 -11.865 1.00 97.88 196 HIS A O 1
ATOM 1526 N N . SER A 1 197 ? 6.604 18.383 -11.390 1.00 97.31 197 SER A N 1
ATOM 1527 C CA . SER A 1 197 ? 5.653 17.267 -11.299 1.00 97.31 197 SER A CA 1
ATOM 1528 C C . SER A 1 197 ? 5.552 16.463 -12.599 1.00 97.31 197 SER A C 1
ATOM 1530 O O . SER A 1 197 ? 5.557 15.231 -12.560 1.00 97.31 197 SER A O 1
ATOM 1532 N N . GLU A 1 198 ? 5.515 17.126 -13.757 1.00 98.25 198 GLU A N 1
ATOM 1533 C CA . GLU A 1 198 ? 5.404 16.455 -15.054 1.00 98.25 198 GLU A CA 1
ATOM 1534 C C . GLU A 1 198 ? 6.660 15.631 -15.379 1.00 98.25 198 GLU A C 1
ATOM 1536 O O . GLU A 1 198 ? 6.550 14.459 -15.761 1.00 98.25 198 GLU A O 1
ATOM 1541 N N . GLU A 1 199 ? 7.851 16.208 -15.165 1.00 98.06 199 GLU A N 1
ATOM 1542 C CA . GLU A 1 199 ? 9.145 15.531 -15.340 1.00 98.06 199 GLU A CA 1
ATOM 1543 C C . GLU A 1 199 ? 9.215 14.281 -14.451 1.00 98.06 199 GLU A C 1
ATOM 1545 O O . GLU A 1 199 ? 9.496 13.179 -14.937 1.00 98.06 199 GLU A O 1
ATOM 1550 N N . TYR A 1 200 ? 8.850 14.424 -13.172 1.00 97.94 200 TYR A N 1
ATOM 1551 C CA . TYR A 1 200 ? 8.764 13.321 -12.219 1.00 97.94 200 TYR A CA 1
ATOM 1552 C C . TYR A 1 200 ? 7.790 12.226 -12.677 1.00 97.94 200 TYR A C 1
ATOM 1554 O O . TYR A 1 200 ? 8.156 11.048 -12.723 1.00 97.94 200 TYR A O 1
ATOM 1562 N N . LEU A 1 201 ? 6.559 12.577 -13.066 1.00 97.69 201 LEU A N 1
ATOM 1563 C CA . LEU A 1 201 ? 5.555 11.602 -13.506 1.00 97.69 201 LEU A CA 1
ATOM 1564 C C . LEU A 1 201 ? 5.980 10.881 -14.792 1.00 97.69 201 LEU A C 1
ATOM 1566 O O . LEU A 1 201 ? 5.770 9.670 -14.920 1.00 97.69 201 LEU A O 1
ATOM 1570 N N . LYS A 1 202 ? 6.609 11.590 -15.735 1.00 98.25 202 LYS A N 1
ATOM 1571 C CA . LYS A 1 202 ? 7.163 11.007 -16.963 1.00 98.25 202 LYS A CA 1
ATOM 1572 C C . LYS A 1 202 ? 8.279 10.014 -16.644 1.00 98.25 202 LYS A C 1
ATOM 1574 O O . LYS A 1 202 ? 8.230 8.884 -17.137 1.00 98.25 202 LYS A O 1
ATOM 1579 N N . ALA A 1 203 ? 9.234 10.391 -15.794 1.00 97.62 203 ALA A N 1
ATOM 1580 C CA . ALA A 1 203 ? 10.326 9.513 -15.381 1.00 97.62 203 ALA A CA 1
ATOM 1581 C C . ALA A 1 203 ? 9.808 8.285 -14.609 1.00 97.62 203 ALA A C 1
ATOM 1583 O O . ALA A 1 203 ? 10.187 7.155 -14.916 1.00 97.62 203 ALA A O 1
ATOM 1584 N N . LYS A 1 204 ? 8.839 8.474 -13.703 1.00 97.19 204 LYS A N 1
ATOM 1585 C CA . LYS A 1 204 ? 8.165 7.393 -12.964 1.00 97.19 204 LYS A CA 1
ATOM 1586 C C . LYS A 1 204 ? 7.485 6.388 -13.893 1.00 97.19 204 LYS A C 1
ATOM 1588 O O . LYS A 1 204 ? 7.615 5.178 -13.696 1.00 97.19 204 LYS A O 1
ATOM 1593 N N . ARG A 1 205 ? 6.758 6.868 -14.912 1.00 98.00 205 ARG A N 1
ATOM 1594 C CA . ARG A 1 205 ? 6.1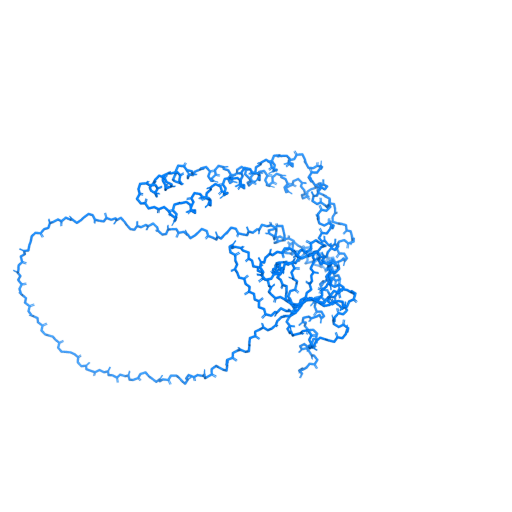17 6.006 -15.922 1.00 98.00 205 ARG A CA 1
ATOM 1595 C C . ARG A 1 205 ? 7.152 5.210 -16.716 1.00 98.00 205 ARG A C 1
ATOM 1597 O O . ARG A 1 205 ? 6.967 4.003 -16.861 1.00 98.00 205 ARG A O 1
ATOM 1604 N N . LYS A 1 206 ? 8.239 5.850 -17.168 1.00 97.50 206 LYS A N 1
ATOM 1605 C CA . LYS A 1 206 ? 9.342 5.179 -17.882 1.00 97.50 206 LYS A CA 1
ATOM 1606 C C . LYS A 1 206 ? 10.003 4.099 -17.024 1.00 97.50 206 LYS A C 1
ATOM 1608 O O . LYS A 1 206 ? 10.086 2.955 -17.457 1.00 97.50 206 LYS A O 1
ATOM 1613 N N . HIS A 1 207 ? 10.371 4.429 -15.786 1.00 97.25 207 HIS A N 1
ATOM 1614 C CA . HIS A 1 207 ? 10.973 3.484 -14.844 1.00 97.25 207 HIS A CA 1
ATOM 1615 C C . HIS A 1 207 ? 10.060 2.279 -14.571 1.00 97.25 207 HIS A C 1
ATOM 1617 O O . HIS A 1 207 ? 10.490 1.129 -14.644 1.00 97.25 207 HIS A O 1
ATOM 1623 N N . LYS A 1 208 ? 8.759 2.511 -14.346 1.00 96.44 208 LYS A N 1
ATOM 1624 C CA . LYS A 1 208 ? 7.778 1.429 -14.166 1.00 96.44 208 LYS A CA 1
ATOM 1625 C C . LYS A 1 208 ? 7.626 0.553 -15.416 1.00 96.44 208 LYS A C 1
ATOM 1627 O O . LYS A 1 208 ? 7.499 -0.663 -15.285 1.00 96.44 208 LYS A O 1
ATOM 1632 N N . ALA A 1 209 ? 7.591 1.153 -16.605 1.00 96.75 209 ALA A N 1
ATOM 1633 C CA . ALA A 1 209 ? 7.466 0.422 -17.865 1.00 96.75 209 ALA A CA 1
ATOM 1634 C C . ALA A 1 209 ? 8.697 -0.456 -18.135 1.00 96.75 209 ALA A C 1
ATOM 1636 O O . ALA A 1 209 ? 8.535 -1.622 -18.490 1.00 96.75 209 ALA A O 1
ATOM 1637 N N . TYR A 1 210 ? 9.898 0.072 -17.877 1.00 97.25 210 TYR A N 1
ATOM 1638 C CA . TYR A 1 210 ? 11.154 -0.668 -17.973 1.00 97.25 210 TYR A CA 1
ATOM 1639 C C . TYR A 1 210 ? 11.138 -1.922 -17.093 1.00 97.25 210 TYR A C 1
ATOM 1641 O O . TYR A 1 210 ? 11.281 -3.036 -17.594 1.00 97.25 210 TYR A O 1
ATOM 1649 N N . TRP A 1 211 ? 10.853 -1.772 -15.795 1.00 95.31 211 TRP A N 1
ATOM 1650 C CA . TRP A 1 211 ? 10.825 -2.917 -14.881 1.00 95.31 211 TRP A CA 1
ATOM 1651 C C . TRP A 1 211 ? 9.733 -3.929 -15.214 1.00 95.31 211 TRP A C 1
ATOM 1653 O O . TRP A 1 211 ? 9.959 -5.127 -15.063 1.00 95.31 211 TRP A O 1
ATOM 1663 N N . ARG A 1 212 ? 8.571 -3.484 -15.711 1.00 96.06 212 ARG A N 1
ATOM 1664 C CA . ARG A 1 212 ? 7.547 -4.405 -16.225 1.00 96.06 212 ARG A CA 1
ATOM 1665 C C . ARG A 1 212 ? 8.107 -5.260 -17.363 1.00 96.06 212 ARG A C 1
ATOM 1667 O O . ARG A 1 212 ? 8.013 -6.477 -17.275 1.00 96.06 212 ARG A O 1
ATOM 1674 N N . LYS A 1 213 ? 8.749 -4.642 -18.360 1.00 97.00 213 LYS A N 1
ATOM 1675 C CA . LYS A 1 213 ? 9.383 -5.362 -19.475 1.00 97.00 213 LYS A CA 1
ATOM 1676 C C . LYS A 1 213 ? 10.434 -6.359 -18.975 1.00 97.00 213 LYS A C 1
ATOM 1678 O O . LYS A 1 213 ? 10.424 -7.507 -19.404 1.00 97.00 213 LYS A O 1
ATOM 1683 N N . VAL A 1 214 ? 11.281 -5.960 -18.022 1.00 96.12 214 VAL A N 1
ATOM 1684 C CA . VAL A 1 214 ? 12.276 -6.857 -17.403 1.00 96.12 214 VAL A CA 1
ATOM 1685 C C . VAL A 1 214 ? 11.611 -8.062 -16.732 1.00 96.12 214 VAL A C 1
ATOM 1687 O O . VAL A 1 214 ? 12.076 -9.188 -16.901 1.00 96.12 214 VAL A O 1
ATOM 1690 N N . TYR A 1 215 ? 10.532 -7.861 -15.970 1.00 94.75 215 TYR A N 1
ATOM 1691 C CA . TYR A 1 215 ? 9.820 -8.968 -15.324 1.00 94.75 215 TYR A CA 1
ATOM 1692 C C . TYR A 1 215 ? 9.139 -9.894 -16.329 1.00 94.75 215 TYR A C 1
ATOM 1694 O O . TYR A 1 215 ? 9.217 -11.111 -16.166 1.00 94.75 215 TYR A O 1
ATOM 1702 N N . ASP A 1 216 ? 8.530 -9.334 -17.371 1.00 95.94 216 ASP A N 1
ATOM 1703 C CA . ASP A 1 216 ? 7.883 -10.112 -18.425 1.00 95.94 216 ASP A CA 1
ATOM 1704 C C . ASP A 1 216 ? 8.916 -10.965 -19.181 1.00 95.94 216 ASP A C 1
ATOM 1706 O O . ASP A 1 216 ? 8.696 -12.159 -19.379 1.00 95.94 216 ASP A O 1
ATOM 1710 N N . LEU A 1 217 ? 10.077 -10.396 -19.532 1.00 96.75 217 LEU A N 1
ATOM 1711 C CA . LEU A 1 217 ? 11.174 -11.130 -20.175 1.00 96.75 217 LEU A CA 1
ATOM 1712 C C . LEU A 1 217 ? 11.762 -12.216 -19.276 1.00 96.75 217 LEU A C 1
ATOM 1714 O O . LEU A 1 217 ? 12.018 -13.319 -19.748 1.00 96.75 217 LEU A O 1
ATOM 1718 N N . ARG A 1 218 ? 11.925 -11.950 -17.975 1.00 96.00 218 ARG A N 1
ATOM 1719 C CA . ARG A 1 218 ? 12.351 -12.983 -17.016 1.00 96.00 218 ARG A CA 1
ATOM 1720 C C . ARG A 1 218 ? 11.346 -14.127 -16.949 1.00 96.00 218 ARG A C 1
ATOM 1722 O O . ARG A 1 218 ? 11.754 -15.276 -17.026 1.00 96.00 218 ARG A O 1
ATOM 1729 N N . GLY A 1 219 ? 10.050 -13.822 -16.873 1.00 94.88 219 GLY A N 1
ATOM 1730 C CA . GLY A 1 219 ? 9.001 -14.842 -16.878 1.00 94.88 219 GLY A CA 1
ATOM 1731 C C . GLY A 1 219 ? 9.001 -15.684 -18.157 1.00 94.88 219 GLY A C 1
ATOM 1732 O O . GLY A 1 219 ? 8.880 -16.906 -18.082 1.00 94.88 219 GLY A O 1
ATOM 1733 N N . LYS A 1 220 ? 9.192 -15.045 -19.321 1.00 96.81 220 LYS A N 1
ATOM 1734 C CA . LYS A 1 220 ? 9.325 -15.729 -20.616 1.00 96.81 220 LYS A CA 1
ATOM 1735 C C . LYS A 1 220 ? 10.565 -16.618 -20.670 1.00 96.81 220 LYS A C 1
ATOM 1737 O O . LYS A 1 220 ? 10.437 -17.788 -21.006 1.00 96.81 220 LYS A O 1
ATOM 1742 N N . ARG A 1 221 ? 11.732 -16.100 -20.275 1.00 97.50 221 ARG A N 1
ATOM 1743 C CA . ARG A 1 221 ? 12.986 -16.861 -20.183 1.00 97.50 221 ARG A CA 1
ATOM 1744 C C . ARG A 1 221 ? 12.837 -18.079 -19.276 1.00 97.50 221 ARG A C 1
ATOM 1746 O O . ARG A 1 221 ? 13.222 -19.168 -19.671 1.00 97.50 221 ARG A O 1
ATOM 1753 N N . ASP A 1 222 ? 12.271 -17.901 -18.085 1.00 96.31 222 ASP A N 1
ATOM 1754 C CA . ASP A 1 222 ? 12.136 -18.973 -17.090 1.00 96.31 222 ASP A CA 1
ATOM 1755 C C . ASP A 1 222 ? 11.142 -20.065 -17.527 1.00 96.31 222 ASP A C 1
ATOM 1757 O O . ASP A 1 222 ? 11.186 -21.175 -17.003 1.00 96.31 222 ASP A O 1
ATOM 1761 N N . SER A 1 223 ? 10.257 -19.758 -18.482 1.00 96.00 223 SER A N 1
ATOM 1762 C CA . SER A 1 223 ? 9.285 -20.704 -19.049 1.00 96.00 223 SER A CA 1
ATOM 1763 C C . SER A 1 223 ? 9.725 -21.299 -20.394 1.00 96.00 223 SER A C 1
ATOM 1765 O O . SER A 1 223 ? 9.087 -22.231 -20.878 1.00 96.00 223 SER A O 1
ATOM 1767 N N . ALA A 1 224 ? 10.762 -20.744 -21.023 1.00 97.25 224 ALA A N 1
ATOM 1768 C CA . ALA A 1 224 ? 11.263 -21.161 -22.328 1.00 97.25 224 ALA A CA 1
ATOM 1769 C C . ALA A 1 224 ? 12.427 -22.153 -22.192 1.00 97.25 224 ALA A C 1
ATOM 1771 O O . ALA A 1 224 ? 13.093 -22.226 -21.162 1.00 97.25 224 ALA A O 1
ATOM 1772 N N . THR A 1 225 ? 12.702 -22.888 -23.267 1.00 97.25 225 THR A N 1
ATOM 1773 C CA . THR A 1 225 ? 13.818 -23.839 -23.367 1.00 97.25 225 THR A CA 1
ATOM 1774 C C . THR A 1 225 ? 14.559 -23.653 -24.689 1.00 97.25 225 THR A C 1
ATOM 1776 O O . THR A 1 225 ? 13.954 -23.227 -25.675 1.00 97.25 225 THR A O 1
ATOM 1779 N N . GLY A 1 226 ? 15.845 -24.010 -24.735 1.00 97.12 226 GLY A N 1
ATOM 1780 C CA . GLY A 1 226 ? 16.647 -23.979 -25.965 1.00 97.12 226 GLY A CA 1
ATOM 1781 C C . GLY A 1 226 ? 16.826 -22.563 -26.523 1.00 97.12 226 GLY A C 1
ATOM 1782 O O . GLY A 1 226 ? 17.065 -21.619 -25.770 1.00 97.12 226 GLY A O 1
ATOM 1783 N N . ASP A 1 227 ? 16.681 -22.405 -27.838 1.00 97.50 227 ASP A N 1
ATOM 1784 C CA . ASP A 1 227 ? 16.967 -21.147 -28.544 1.00 97.50 227 ASP A CA 1
ATOM 1785 C C . ASP A 1 227 ? 16.117 -19.966 -28.063 1.00 97.50 227 ASP A C 1
ATOM 1787 O O . ASP A 1 227 ? 16.627 -18.860 -27.893 1.00 97.50 227 ASP A O 1
ATOM 1791 N N . ALA A 1 228 ? 14.837 -20.197 -27.761 1.00 96.44 228 ALA A N 1
ATOM 1792 C CA . ALA A 1 228 ? 13.951 -19.151 -27.251 1.00 96.44 228 ALA A CA 1
ATOM 1793 C C . ALA A 1 228 ? 14.411 -18.622 -25.880 1.00 96.44 228 ALA A C 1
ATOM 1795 O O . ALA A 1 228 ? 14.301 -17.429 -25.597 1.00 96.44 228 ALA A O 1
ATOM 1796 N N . GLN A 1 229 ? 14.959 -19.494 -25.028 1.00 97.81 229 GLN A N 1
ATOM 1797 C CA . GLN A 1 229 ? 15.513 -19.085 -23.739 1.00 97.81 229 GLN A CA 1
ATOM 1798 C C . GLN A 1 229 ? 16.738 -18.182 -23.927 1.00 97.81 229 GLN A C 1
ATOM 1800 O O . GLN A 1 229 ? 16.840 -17.159 -23.247 1.00 97.81 229 GLN A O 1
ATOM 1805 N N . MET A 1 230 ? 17.625 -18.532 -24.867 1.00 97.75 230 MET A N 1
ATOM 1806 C CA . MET A 1 230 ? 18.809 -17.730 -25.196 1.00 97.75 230 MET A CA 1
ATOM 1807 C C . MET A 1 230 ? 18.421 -16.358 -25.756 1.00 97.75 230 MET A C 1
ATOM 1809 O O . MET A 1 230 ? 18.943 -15.352 -25.286 1.00 97.75 230 MET A O 1
ATOM 1813 N N . GLN A 1 231 ? 17.436 -16.293 -26.660 1.00 98.19 231 GLN A N 1
ATOM 1814 C CA . GLN A 1 231 ? 16.922 -15.024 -27.197 1.00 98.19 231 GLN A CA 1
ATOM 1815 C C . GLN A 1 231 ? 16.428 -14.083 -26.089 1.00 98.19 231 GLN A C 1
ATOM 1817 O O . GLN A 1 231 ? 16.821 -12.918 -26.041 1.00 98.19 231 GLN A O 1
ATOM 1822 N N . TYR A 1 232 ? 15.615 -14.582 -25.148 1.00 97.88 232 TYR A N 1
ATOM 1823 C CA . TYR A 1 232 ? 15.155 -13.763 -24.021 1.00 97.88 232 TYR A CA 1
ATOM 1824 C C . TYR A 1 232 ? 16.287 -13.369 -23.065 1.00 97.88 232 TYR A C 1
ATOM 1826 O O . TYR A 1 232 ? 16.219 -12.310 -22.437 1.00 97.88 232 TYR A O 1
ATOM 1834 N N . GLU A 1 233 ? 17.322 -14.198 -22.923 1.00 97.50 233 GLU A N 1
ATOM 1835 C CA . GLU A 1 233 ? 18.503 -13.842 -22.140 1.00 97.50 233 GLU A CA 1
ATOM 1836 C C . GLU A 1 233 ? 19.322 -12.732 -22.809 1.00 97.50 233 GLU A C 1
ATOM 1838 O O . GLU A 1 233 ? 19.735 -11.794 -22.124 1.00 97.50 233 GLU A O 1
ATOM 1843 N N . ASP A 1 234 ? 19.503 -12.784 -24.126 1.00 97.88 234 ASP A N 1
ATOM 1844 C CA . ASP A 1 234 ? 20.207 -11.750 -24.883 1.00 97.88 234 ASP A CA 1
ATOM 1845 C C . ASP A 1 234 ? 19.438 -10.423 -24.888 1.00 97.88 234 ASP A C 1
ATOM 1847 O O . ASP A 1 234 ? 20.044 -9.374 -24.669 1.00 97.88 234 ASP A O 1
ATOM 1851 N N . GLU A 1 235 ? 18.104 -10.448 -24.996 1.00 97.31 235 GLU A N 1
ATOM 1852 C CA . GLU A 1 235 ? 17.270 -9.252 -24.793 1.00 97.31 235 GLU A CA 1
ATOM 1853 C C . GLU A 1 235 ? 17.419 -8.672 -23.374 1.00 97.31 235 GLU A C 1
ATOM 1855 O O . GLU A 1 235 ? 17.515 -7.459 -23.185 1.00 97.31 235 GLU A O 1
ATOM 1860 N N . LEU A 1 236 ? 17.472 -9.520 -22.340 1.00 97.12 236 LEU A N 1
ATOM 1861 C CA . LEU A 1 236 ? 17.725 -9.056 -20.970 1.00 97.12 236 LEU A CA 1
ATOM 1862 C C . LEU A 1 236 ? 19.128 -8.453 -20.818 1.00 97.12 236 LEU A C 1
ATOM 1864 O O . LEU A 1 236 ? 19.306 -7.516 -20.036 1.00 97.12 236 LEU A O 1
ATOM 1868 N N . ARG A 1 237 ? 20.124 -8.979 -21.541 1.00 96.44 237 ARG A N 1
ATOM 1869 C CA . ARG A 1 237 ? 21.488 -8.434 -21.565 1.00 96.44 237 ARG A CA 1
ATOM 1870 C C . ARG A 1 237 ? 21.551 -7.111 -22.317 1.00 96.44 237 ARG A C 1
ATOM 1872 O O . ARG A 1 237 ? 22.237 -6.216 -21.836 1.00 96.44 237 ARG A O 1
ATOM 1879 N N . SER A 1 238 ? 20.829 -6.954 -23.428 1.00 96.00 238 SER A N 1
ATOM 1880 C CA . SER A 1 238 ? 20.809 -5.701 -24.193 1.00 96.00 238 SER A CA 1
ATOM 1881 C C . SER A 1 238 ? 20.173 -4.554 -23.405 1.00 96.00 238 SER A C 1
ATOM 1883 O O . SER A 1 238 ? 20.557 -3.406 -23.579 1.00 96.00 238 SER A O 1
ATOM 1885 N N . MET A 1 239 ? 19.244 -4.864 -22.496 1.00 95.56 239 MET A N 1
ATOM 1886 C CA . MET A 1 239 ? 18.645 -3.883 -21.583 1.00 95.56 239 MET A CA 1
ATOM 1887 C C . MET A 1 239 ? 19.580 -3.463 -20.433 1.00 95.56 239 MET A C 1
ATOM 1889 O O . MET A 1 239 ? 19.289 -2.511 -19.709 1.00 95.56 239 MET A O 1
ATOM 1893 N N . LYS A 1 240 ? 20.710 -4.148 -20.227 1.00 90.44 240 LYS A N 1
ATOM 1894 C CA . LYS A 1 240 ? 21.679 -3.797 -19.183 1.00 90.44 240 LYS A CA 1
ATOM 1895 C C . LYS A 1 240 ? 22.353 -2.467 -19.532 1.00 90.44 240 LYS A C 1
ATOM 1897 O O . LYS A 1 240 ? 22.969 -2.343 -20.582 1.00 90.44 240 LYS A O 1
ATOM 1902 N N . GLY A 1 241 ? 22.282 -1.489 -18.634 1.00 89.25 241 GLY A N 1
ATOM 1903 C CA . GLY A 1 241 ? 22.734 -0.117 -18.878 1.00 89.25 241 GLY A CA 1
ATOM 1904 C C . GLY A 1 241 ? 21.564 0.853 -19.037 1.00 89.25 241 GLY A C 1
ATOM 1905 O O . GLY A 1 241 ? 21.604 1.934 -18.448 1.00 89.25 241 GLY A O 1
ATOM 1906 N N . GLU A 1 242 ? 20.479 0.441 -19.705 1.00 94.19 242 GLU A N 1
ATOM 1907 C CA . GLU A 1 242 ? 19.235 1.226 -19.739 1.00 94.19 242 GLU A CA 1
ATOM 1908 C C . GLU A 1 242 ? 18.650 1.393 -18.326 1.00 94.19 242 GLU A C 1
ATOM 1910 O O . GLU A 1 242 ? 18.099 2.444 -18.000 1.00 94.19 242 GLU A O 1
ATOM 1915 N N . ASP A 1 243 ? 18.814 0.392 -17.449 1.00 93.50 243 ASP A N 1
ATOM 1916 C CA . ASP A 1 243 ? 18.431 0.485 -16.034 1.00 93.50 243 ASP A CA 1
ATOM 1917 C C . ASP A 1 243 ? 19.140 1.631 -15.309 1.00 93.50 243 ASP A C 1
ATOM 1919 O O . ASP A 1 243 ? 18.513 2.337 -14.518 1.00 93.50 243 ASP A O 1
ATOM 1923 N N . ILE A 1 244 ? 20.428 1.837 -15.595 1.00 94.81 244 ILE A N 1
ATOM 1924 C CA . ILE A 1 244 ? 21.232 2.899 -14.986 1.00 94.81 244 ILE A CA 1
ATOM 1925 C C . ILE A 1 244 ? 20.738 4.263 -15.464 1.00 94.81 244 ILE A C 1
ATOM 1927 O O . ILE A 1 244 ? 20.546 5.163 -14.646 1.00 94.81 244 ILE A O 1
ATOM 1931 N N . GLU A 1 245 ? 20.520 4.432 -16.766 1.00 96.31 245 GLU A N 1
ATOM 1932 C CA . GLU A 1 245 ? 20.054 5.702 -17.332 1.00 96.31 245 GLU A CA 1
ATOM 1933 C C . GLU A 1 245 ? 18.641 6.054 -16.858 1.00 96.31 245 GLU A C 1
ATOM 1935 O O . GLU A 1 245 ? 18.403 7.155 -16.355 1.00 96.31 245 GLU A O 1
ATOM 1940 N N . ILE A 1 246 ? 17.708 5.103 -16.954 1.00 96.06 246 ILE A N 1
ATOM 1941 C CA . ILE A 1 246 ? 16.316 5.288 -16.532 1.00 96.06 246 ILE A CA 1
ATOM 1942 C C . ILE A 1 246 ? 16.238 5.490 -15.014 1.00 96.06 246 ILE A C 1
ATOM 1944 O O . ILE A 1 246 ? 15.469 6.338 -14.554 1.00 96.06 246 ILE A O 1
ATOM 1948 N N . GLY A 1 247 ? 17.043 4.754 -14.240 1.00 95.69 247 GLY A N 1
ATOM 1949 C CA . GLY A 1 247 ? 17.165 4.912 -12.792 1.00 95.69 247 GLY A CA 1
ATOM 1950 C C . GLY A 1 247 ? 17.678 6.299 -12.410 1.00 95.69 247 GLY A C 1
ATOM 1951 O O . GLY A 1 247 ? 17.010 7.010 -11.664 1.00 95.69 247 GLY A O 1
ATOM 1952 N N . ARG A 1 248 ? 18.795 6.748 -12.999 1.00 97.75 248 ARG A N 1
ATOM 1953 C CA . ARG A 1 248 ? 19.352 8.093 -12.758 1.00 97.75 248 ARG A CA 1
ATOM 1954 C C . ARG A 1 248 ? 18.365 9.200 -13.118 1.00 97.75 248 ARG A C 1
ATOM 1956 O O . ARG A 1 248 ? 18.216 10.141 -12.344 1.00 97.75 248 ARG A O 1
ATOM 1963 N N . ALA A 1 249 ? 17.685 9.095 -14.260 1.00 97.06 249 ALA A N 1
ATOM 1964 C CA . ALA A 1 249 ? 16.687 10.080 -14.671 1.00 97.06 249 ALA A CA 1
ATOM 1965 C C . ALA A 1 249 ? 15.502 10.138 -13.690 1.00 97.06 249 ALA A C 1
ATOM 1967 O O . ALA A 1 249 ? 15.029 11.222 -13.347 1.00 97.06 249 ALA A O 1
ATOM 1968 N N . PHE A 1 250 ? 15.038 8.981 -13.206 1.00 98.06 250 PHE A N 1
ATOM 1969 C CA . PHE A 1 250 ? 13.990 8.913 -12.190 1.00 98.06 250 PHE A CA 1
ATOM 1970 C C . PHE A 1 250 ? 14.438 9.500 -10.848 1.00 98.06 250 PHE A C 1
ATOM 1972 O O . PHE A 1 250 ? 13.695 10.292 -10.263 1.00 98.06 250 PHE A O 1
ATOM 1979 N N . ASP A 1 251 ? 15.651 9.192 -10.394 1.00 97.62 251 ASP A N 1
ATOM 1980 C CA . ASP A 1 251 ? 16.206 9.722 -9.147 1.00 97.62 251 ASP A CA 1
ATOM 1981 C C . ASP A 1 251 ? 16.393 11.241 -9.209 1.00 97.62 251 ASP A C 1
ATOM 1983 O O . ASP A 1 251 ? 16.012 11.949 -8.278 1.00 97.62 251 ASP A O 1
ATOM 1987 N N . GLN A 1 252 ? 16.931 11.767 -10.313 1.00 98.12 252 GLN A N 1
ATOM 1988 C CA . GLN A 1 252 ? 17.103 13.209 -10.511 1.00 98.12 252 GLN A CA 1
ATOM 1989 C C . GLN A 1 252 ? 15.760 13.946 -10.501 1.00 98.12 252 GLN A C 1
ATOM 1991 O O . GLN A 1 252 ? 15.613 14.941 -9.792 1.00 98.12 252 GLN A O 1
ATOM 1996 N N . ALA A 1 253 ? 14.766 13.444 -11.239 1.00 97.88 253 ALA A N 1
ATOM 1997 C CA . ALA A 1 253 ? 13.436 14.046 -11.264 1.00 97.88 253 ALA A CA 1
ATOM 1998 C C . ALA A 1 253 ? 12.743 13.965 -9.890 1.00 97.88 253 ALA A C 1
ATOM 2000 O O . ALA A 1 253 ? 12.085 14.916 -9.471 1.00 97.88 253 ALA A O 1
ATOM 2001 N N . THR A 1 254 ? 12.929 12.857 -9.162 1.00 97.56 254 THR A N 1
ATOM 2002 C CA . THR A 1 254 ? 12.420 12.689 -7.792 1.00 97.56 254 THR A CA 1
ATOM 2003 C C . THR A 1 254 ? 13.052 13.698 -6.839 1.00 97.56 254 THR A C 1
ATOM 2005 O O . THR A 1 254 ? 12.323 14.362 -6.110 1.00 97.56 254 THR A O 1
ATOM 2008 N N . ARG A 1 255 ? 14.377 13.888 -6.893 1.00 98.00 255 ARG A N 1
ATOM 2009 C CA . ARG A 1 255 ? 15.076 14.882 -6.064 1.00 98.00 255 ARG A CA 1
ATOM 2010 C C . ARG A 1 255 ? 14.557 16.294 -6.305 1.00 98.00 255 ARG A C 1
ATOM 2012 O O . ARG A 1 255 ? 14.168 16.938 -5.341 1.00 98.00 255 ARG A O 1
ATOM 2019 N N . LYS A 1 256 ? 14.455 16.738 -7.565 1.00 97.75 256 LYS A N 1
ATOM 2020 C CA . LYS A 1 256 ? 13.905 18.068 -7.898 1.00 97.75 256 LYS A CA 1
ATOM 2021 C C . LYS A 1 256 ? 12.485 18.252 -7.353 1.00 97.75 256 LYS A C 1
ATOM 2023 O O . LYS A 1 256 ? 12.172 19.275 -6.750 1.00 97.75 256 LYS A O 1
ATOM 2028 N N . PHE A 1 257 ? 11.626 17.246 -7.541 1.00 97.25 257 PHE A N 1
ATOM 2029 C CA . PHE A 1 257 ? 10.251 17.267 -7.041 1.00 97.25 257 PHE A CA 1
ATOM 2030 C C . PHE A 1 257 ? 10.205 17.359 -5.507 1.00 97.25 257 PHE A C 1
ATOM 2032 O O . PHE A 1 257 ? 9.477 18.184 -4.955 1.00 97.25 257 PHE A O 1
ATOM 2039 N N . GLU A 1 258 ? 10.995 16.545 -4.807 1.00 95.50 258 GLU A N 1
ATOM 2040 C CA . GLU A 1 258 ? 11.042 16.519 -3.344 1.00 95.50 258 GLU A CA 1
ATOM 2041 C C . GLU A 1 258 ? 11.686 17.769 -2.740 1.00 95.50 258 GLU A C 1
ATOM 2043 O O . GLU A 1 258 ? 11.171 18.290 -1.757 1.00 95.50 258 GLU A O 1
ATOM 2048 N N . GLU A 1 259 ? 12.781 18.272 -3.309 1.00 96.75 259 GLU A N 1
ATOM 2049 C CA . GLU A 1 259 ? 13.444 19.507 -2.873 1.00 96.75 259 GLU A CA 1
ATOM 2050 C C . GLU A 1 259 ? 12.505 20.703 -2.988 1.00 96.75 259 GLU A C 1
ATOM 2052 O O . GLU A 1 259 ? 12.364 21.467 -2.032 1.00 96.75 259 GLU A O 1
ATOM 2057 N N . TRP A 1 260 ? 11.774 20.808 -4.101 1.00 97.25 260 TRP A N 1
ATOM 2058 C CA . TRP A 1 260 ? 10.752 21.836 -4.243 1.00 97.25 260 TRP A CA 1
ATOM 2059 C C . TRP A 1 260 ? 9.636 21.669 -3.204 1.00 97.25 260 TRP A C 1
ATOM 2061 O O . TRP A 1 260 ? 9.252 22.654 -2.581 1.00 97.25 260 TRP A O 1
ATOM 2071 N N . ASN A 1 261 ? 9.155 20.443 -2.949 1.00 95.12 261 ASN A N 1
ATOM 2072 C CA . ASN A 1 261 ? 8.113 20.186 -1.942 1.00 95.12 261 ASN A CA 1
ATOM 2073 C C . ASN A 1 261 ? 8.588 20.408 -0.497 1.00 95.12 261 ASN A C 1
ATOM 2075 O O . ASN A 1 261 ? 7.768 20.677 0.373 1.00 95.12 261 ASN A O 1
ATOM 2079 N N . LYS A 1 262 ? 9.887 20.304 -0.203 1.00 94.31 262 LYS A N 1
ATOM 2080 C CA . LYS A 1 262 ? 10.412 20.633 1.133 1.00 94.31 262 LYS A CA 1
ATOM 2081 C C . LYS A 1 262 ? 10.289 22.125 1.443 1.00 94.31 262 LYS A C 1
ATOM 2083 O O . LYS A 1 262 ? 10.129 22.475 2.605 1.00 94.31 262 LYS A O 1
ATOM 2088 N N . ILE A 1 263 ? 10.379 22.976 0.419 1.00 95.06 263 ILE A N 1
ATOM 2089 C CA . ILE A 1 263 ? 10.351 24.440 0.555 1.00 95.06 263 ILE A CA 1
ATOM 2090 C C . ILE A 1 263 ? 8.940 24.994 0.303 1.00 95.06 263 ILE A C 1
ATOM 2092 O O . ILE A 1 263 ? 8.482 25.862 1.035 1.00 95.06 263 ILE A O 1
ATOM 2096 N N . ASN A 1 264 ? 8.252 24.478 -0.718 1.00 94.00 264 ASN A N 1
ATOM 2097 C CA . ASN A 1 264 ? 6.986 25.006 -1.244 1.00 94.00 264 ASN A CA 1
ATOM 2098 C C . ASN A 1 264 ? 5.829 23.997 -1.170 1.00 94.00 264 ASN A C 1
ATOM 2100 O O . ASN A 1 264 ? 4.753 24.234 -1.722 1.00 94.00 264 ASN A O 1
ATOM 2104 N N . GLY A 1 265 ? 6.060 22.826 -0.571 1.00 87.75 265 GLY A N 1
ATOM 2105 C CA . GLY A 1 265 ? 5.031 21.805 -0.450 1.00 87.75 265 GLY A CA 1
ATOM 2106 C C . GLY A 1 265 ? 3.864 22.281 0.413 1.00 87.75 265 GLY A C 1
ATOM 2107 O O . GLY A 1 265 ? 4.002 23.230 1.185 1.00 87.75 265 GLY A O 1
ATOM 2108 N N . PRO A 1 266 ? 2.705 21.619 0.296 1.00 86.81 266 PRO A N 1
ATOM 2109 C CA . PRO A 1 266 ? 1.562 21.924 1.136 1.00 86.81 266 PRO A CA 1
ATOM 2110 C C . PRO A 1 266 ? 1.963 21.759 2.600 1.00 86.81 266 PRO A C 1
ATOM 2112 O O . PRO A 1 266 ? 2.525 20.732 2.997 1.00 86.81 266 PRO A O 1
ATOM 2115 N N . GLU A 1 267 ? 1.673 22.785 3.393 1.00 84.56 267 GLU A N 1
ATOM 2116 C CA . GLU A 1 267 ? 1.884 22.738 4.829 1.00 84.56 267 GLU A CA 1
ATOM 2117 C C . GLU A 1 267 ? 1.116 21.544 5.407 1.00 84.56 267 GLU A C 1
ATOM 2119 O O . GLU A 1 267 ? -0.038 21.285 5.045 1.00 84.56 267 GLU A O 1
ATOM 2124 N N . GLN A 1 268 ? 1.764 20.774 6.287 1.00 83.31 268 GLN A N 1
ATOM 2125 C CA . GLN A 1 268 ? 1.057 19.708 6.987 1.00 83.31 268 GLN A CA 1
ATOM 2126 C C . GLN A 1 268 ? -0.054 20.351 7.809 1.00 83.31 268 GLN A C 1
ATOM 2128 O O . GLN A 1 268 ? 0.223 21.127 8.722 1.00 83.31 268 GLN A O 1
ATOM 2133 N N . SER A 1 269 ? -1.308 20.026 7.493 1.00 88.69 269 SER A N 1
ATOM 2134 C CA . SER A 1 269 ? -2.428 20.609 8.222 1.00 88.69 269 SER A CA 1
ATOM 2135 C C . SER A 1 269 ? -2.295 20.297 9.716 1.00 88.69 269 SER A C 1
ATOM 2137 O O . SER A 1 269 ? -1.960 19.172 10.105 1.00 88.69 269 SER A O 1
ATOM 2139 N N . ALA A 1 270 ? -2.587 21.282 10.570 1.00 92.75 270 ALA A N 1
ATOM 2140 C CA . ALA A 1 270 ? -2.622 21.086 12.022 1.00 92.75 270 ALA A CA 1
ATOM 2141 C C . ALA A 1 270 ? -3.543 19.909 12.409 1.00 92.75 270 ALA A C 1
ATOM 2143 O O . ALA A 1 270 ? -3.270 19.166 13.354 1.00 92.75 270 ALA A O 1
ATOM 2144 N N . GLU A 1 271 ? -4.592 19.686 11.611 1.00 94.62 271 GLU A N 1
ATOM 2145 C CA . GLU A 1 271 ? -5.464 18.518 11.695 1.00 94.62 271 GLU A CA 1
ATOM 2146 C C . GLU A 1 271 ? -4.698 17.196 11.511 1.00 94.62 271 GLU A C 1
ATOM 2148 O O . GLU A 1 271 ? -4.829 16.297 12.342 1.00 94.62 271 GLU A O 1
ATOM 2153 N N . MET A 1 272 ? -3.858 17.060 10.475 1.00 94.38 272 MET A N 1
ATOM 2154 C CA . MET A 1 272 ? -3.078 15.839 10.236 1.00 94.38 272 MET A CA 1
ATOM 2155 C C . MET A 1 272 ? -2.116 15.546 11.394 1.00 94.38 272 MET A C 1
ATOM 2157 O O . MET A 1 272 ? -1.989 14.390 11.808 1.00 94.38 272 MET A O 1
ATOM 2161 N N . ALA A 1 273 ? -1.450 16.572 11.932 1.00 94.88 273 ALA A N 1
ATOM 2162 C CA . ALA A 1 273 ? -0.555 16.422 13.078 1.00 94.88 273 ALA A CA 1
ATOM 2163 C C . ALA A 1 273 ? -1.313 15.950 14.334 1.00 94.88 273 ALA A C 1
ATOM 2165 O O . ALA A 1 273 ? -0.874 15.014 15.008 1.00 94.88 273 ALA A O 1
ATOM 2166 N N . SER A 1 274 ? -2.485 16.537 14.600 1.00 96.81 274 SER A N 1
ATOM 2167 C CA . SER A 1 274 ? -3.364 16.146 15.708 1.00 96.81 274 SER A CA 1
ATOM 2168 C C . SER A 1 274 ? -3.846 14.695 15.575 1.00 96.81 274 SER A C 1
ATOM 2170 O O . SER A 1 274 ? -3.699 13.902 16.506 1.00 96.81 274 SER A O 1
ATOM 2172 N N . LEU A 1 275 ? -4.301 14.292 14.382 1.00 97.38 275 LEU A N 1
ATOM 2173 C CA . LEU A 1 275 ? -4.722 12.915 14.099 1.00 97.38 275 LEU A CA 1
ATOM 2174 C C . LEU A 1 275 ? -3.576 11.907 14.257 1.00 97.38 275 LEU A C 1
ATOM 2176 O O . LEU A 1 275 ? -3.785 10.805 14.762 1.00 97.38 275 LEU A O 1
ATOM 2180 N N . LYS A 1 276 ? -2.351 12.262 13.845 1.00 96.56 276 LYS A N 1
ATOM 2181 C CA . LYS A 1 276 ? -1.164 11.407 14.027 1.00 96.56 276 LYS A CA 1
ATOM 2182 C C . LYS A 1 276 ? -0.828 11.216 15.507 1.00 96.56 276 LYS A C 1
ATOM 2184 O O . LYS A 1 276 ? -0.487 10.099 15.899 1.00 96.56 276 LYS A O 1
ATOM 2189 N N . LYS A 1 277 ? -0.960 12.267 16.321 1.00 97.31 277 LYS A N 1
ATOM 2190 C CA . LYS A 1 277 ? -0.788 12.187 17.777 1.00 97.31 277 LYS A CA 1
ATOM 2191 C C . LYS A 1 277 ? -1.850 11.285 18.411 1.00 97.31 277 LYS A C 1
ATOM 2193 O O . LYS A 1 277 ? -1.503 10.348 19.122 1.00 97.31 277 LYS A O 1
ATOM 2198 N N . GLU A 1 278 ? -3.120 11.501 18.077 1.00 97.50 278 GLU A N 1
ATOM 2199 C CA . GLU A 1 278 ? -4.233 10.682 18.573 1.00 97.50 278 GLU A CA 1
ATOM 2200 C C . GLU A 1 278 ? -4.085 9.201 18.175 1.00 97.50 278 GLU A C 1
ATOM 2202 O O . GLU A 1 278 ? -4.318 8.298 18.980 1.00 97.50 278 GLU A O 1
ATOM 2207 N N . LEU A 1 279 ? -3.632 8.929 16.946 1.00 97.00 279 LEU A N 1
ATOM 2208 C CA . LEU A 1 279 ? -3.340 7.574 16.479 1.00 97.00 279 LEU A CA 1
ATOM 2209 C C . LEU A 1 279 ? -2.236 6.902 17.308 1.00 97.00 279 LEU A C 1
ATOM 2211 O O . LEU A 1 279 ? -2.352 5.719 17.634 1.00 97.00 279 LEU A O 1
ATOM 2215 N N . ALA A 1 280 ? -1.172 7.638 17.639 1.00 96.06 280 ALA A N 1
ATOM 2216 C CA . ALA A 1 280 ? -0.075 7.123 18.452 1.00 96.06 280 ALA A CA 1
ATOM 2217 C C . ALA A 1 280 ? -0.547 6.762 19.870 1.00 96.06 280 ALA A C 1
ATOM 2219 O O . ALA A 1 280 ? -0.222 5.682 20.363 1.00 96.06 280 ALA A O 1
ATOM 2220 N N . GLU A 1 281 ? -1.374 7.610 20.486 1.00 96.00 281 GLU A N 1
ATOM 2221 C CA . GLU A 1 281 ? -1.972 7.358 21.803 1.00 96.00 281 GLU A CA 1
ATOM 2222 C C . GLU A 1 281 ? -2.891 6.123 21.791 1.00 96.00 281 GLU A C 1
ATOM 2224 O O . GLU A 1 281 ? -2.783 5.253 22.660 1.00 96.00 281 GLU A O 1
ATOM 2229 N N . LEU A 1 282 ? -3.755 5.982 20.777 1.00 95.00 282 LEU A N 1
ATOM 2230 C CA . LEU A 1 282 ? -4.614 4.801 20.623 1.00 95.00 282 LEU A CA 1
ATOM 2231 C C . LEU A 1 282 ? -3.805 3.520 20.408 1.00 95.00 282 LEU A C 1
ATOM 2233 O O . LEU A 1 282 ? -4.098 2.495 21.026 1.00 95.00 282 LEU A O 1
ATOM 2237 N N . SER A 1 283 ? -2.778 3.574 19.558 1.00 93.56 283 SER A N 1
ATOM 2238 C CA . SER A 1 283 ? -1.895 2.433 19.313 1.00 93.56 283 SER A CA 1
ATOM 2239 C C . SER A 1 283 ? -1.154 2.022 20.583 1.00 93.56 283 SER A C 1
ATOM 2241 O O . SER A 1 283 ? -1.014 0.829 20.845 1.00 93.56 283 SER A O 1
ATOM 2243 N N . TYR A 1 284 ? -0.694 2.990 21.379 1.00 93.50 284 TYR A N 1
ATOM 2244 C CA . TYR A 1 284 ? -0.029 2.717 22.648 1.00 93.50 284 TYR A CA 1
ATOM 2245 C C . TYR A 1 284 ? -0.971 2.013 23.634 1.00 93.50 284 TYR A C 1
ATOM 2247 O O . TYR A 1 284 ? -0.630 0.956 24.171 1.00 93.50 284 TYR A O 1
ATOM 2255 N N . ASN A 1 285 ? -2.188 2.539 23.799 1.00 91.94 285 ASN A N 1
ATOM 2256 C CA . ASN A 1 285 ? -3.195 1.962 24.689 1.00 91.94 285 ASN A CA 1
ATOM 2257 C C . ASN A 1 285 ? -3.596 0.534 24.283 1.00 91.94 285 ASN A C 1
ATOM 2259 O O . ASN A 1 285 ? -3.716 -0.327 25.151 1.00 91.94 285 ASN A O 1
ATOM 2263 N N . LEU A 1 286 ? -3.750 0.264 22.981 1.00 90.94 286 LEU A N 1
ATOM 2264 C CA . LEU A 1 286 ? -4.130 -1.058 22.468 1.00 90.94 286 LEU A CA 1
ATOM 2265 C C . LEU A 1 286 ? -3.008 -2.104 22.546 1.00 90.94 286 LEU A C 1
ATOM 2267 O O . LEU A 1 286 ? -3.302 -3.297 22.620 1.00 90.94 286 LEU A O 1
ATOM 2271 N N . MET A 1 287 ? -1.739 -1.688 22.476 1.00 87.44 287 MET A N 1
ATOM 2272 C CA . MET A 1 287 ? -0.603 -2.619 22.428 1.00 87.44 287 MET A CA 1
ATOM 2273 C C . MET A 1 287 ? 0.063 -2.851 23.786 1.00 87.44 287 MET A C 1
ATOM 2275 O O . MET A 1 287 ? 0.502 -3.968 24.041 1.00 87.44 287 MET A O 1
ATOM 2279 N N . TYR A 1 288 ? 0.157 -1.831 24.645 1.00 84.44 288 TYR A N 1
ATOM 2280 C CA . TYR A 1 288 ? 1.044 -1.879 25.817 1.00 84.44 288 TYR A CA 1
ATOM 2281 C C . TYR A 1 288 ? 0.323 -1.828 27.164 1.00 84.44 288 TYR A C 1
ATOM 2283 O O . TYR A 1 288 ? 0.821 -2.400 28.130 1.00 84.44 288 TYR A O 1
ATOM 2291 N N . LYS A 1 289 ? -0.860 -1.208 27.258 1.00 74.88 289 LYS A N 1
ATOM 2292 C CA . LYS A 1 289 ? -1.526 -0.999 28.557 1.00 74.88 289 LYS A CA 1
ATOM 2293 C C . LYS A 1 289 ? -1.933 -2.308 29.252 1.00 74.88 289 LYS A C 1
ATOM 2295 O O . LYS A 1 289 ? -1.920 -2.377 30.475 1.00 74.88 289 LYS A O 1
ATOM 2300 N N . LYS A 1 290 ? -2.223 -3.366 28.487 1.00 64.94 290 LYS A N 1
ATOM 2301 C CA . LYS A 1 290 ? -2.582 -4.684 29.039 1.00 64.94 290 LYS A CA 1
ATOM 2302 C C . LYS A 1 290 ? -1.390 -5.409 29.680 1.00 64.94 290 LYS A C 1
ATOM 2304 O O . LYS A 1 290 ? -1.567 -6.091 30.677 1.00 64.94 290 LYS A O 1
ATOM 2309 N N . ALA A 1 291 ? -0.173 -5.184 29.178 1.00 62.09 291 ALA A N 1
ATOM 2310 C CA . ALA A 1 291 ? 1.035 -5.823 29.705 1.00 62.09 291 ALA A CA 1
ATOM 2311 C C . ALA A 1 291 ? 1.434 -5.327 31.108 1.00 62.09 291 ALA A C 1
ATOM 2313 O O . ALA A 1 291 ? 2.199 -6.001 31.785 1.00 62.09 291 ALA A O 1
ATOM 2314 N N . ILE A 1 292 ? 0.936 -4.159 31.531 1.00 62.66 292 ILE A N 1
ATOM 2315 C CA . ILE A 1 292 ? 1.260 -3.548 32.830 1.00 62.66 292 ILE A CA 1
ATOM 2316 C C . ILE A 1 292 ? 0.244 -3.942 33.912 1.00 62.66 292 ILE A C 1
ATOM 2318 O O . ILE A 1 292 ? 0.604 -4.017 35.076 1.00 62.66 292 ILE A O 1
ATOM 2322 N N . ASN A 1 293 ? -1.011 -4.216 33.544 1.00 58.22 293 ASN A N 1
ATOM 2323 C CA . ASN A 1 293 ? -2.067 -4.535 34.514 1.00 58.22 293 ASN A CA 1
ATOM 2324 C C . ASN A 1 293 ? -2.167 -6.033 34.862 1.00 58.22 293 ASN A C 1
ATOM 2326 O O . ASN A 1 293 ? -2.946 -6.394 35.738 1.00 58.22 293 ASN A O 1
ATOM 2330 N N . GLU A 1 294 ? -1.432 -6.900 34.161 1.00 55.34 294 GLU A N 1
ATOM 2331 C CA . GLU A 1 294 ? -1.438 -8.360 34.365 1.00 55.34 294 GLU A CA 1
ATOM 2332 C C . GLU A 1 294 ? -0.131 -8.893 34.994 1.00 55.34 294 GLU A C 1
ATOM 2334 O O . GLU A 1 294 ? 0.034 -10.109 35.104 1.00 55.34 294 GLU A O 1
ATOM 2339 N N . GLY A 1 295 ? 0.798 -8.007 35.384 1.00 49.03 295 GLY A N 1
ATOM 2340 C CA . GLY A 1 295 ? 2.047 -8.343 36.084 1.00 49.03 295 GLY A CA 1
ATOM 2341 C C . GLY A 1 295 ? 2.054 -7.808 37.504 1.00 49.03 295 GLY A C 1
ATOM 2342 O O . GLY A 1 295 ? 2.499 -8.563 38.395 1.00 49.03 295 GLY A O 1
#